Protein AF-A0A936BXS0-F1 (afdb_monomer_lite)

pLDDT: mean 74.36, std 22.79, range [33.53, 97.88]

Radius of gyration: 36.8 Å; chains: 1; bounding box: 107×68×72 Å

Sequence (347 aa):
MTRPEDLHGQRPALEPDAPCGVRLHTLRRHLFEELPPEESKQVRVHVEGCSVCGRRISELRAQAESFAAKVDITVESDAILARLDQQAFPNQAPTHVGARAPAHTETRAHQAAHPQAQAEDRGRGQDRGQDRGRGRGRAIVHGNTLVGGMIRYAHRLESRIALAAFVVIALLVPVGVAYFRAHSESTASDYPPPLVLPNRMKGGPSLEMYVDRPQGPEAAPDGVRLREGDRVQFRYKAAGHGYLFVVSIDARGVISPLYPDHPGTSLAIDATRRKILEGSVILDGAIGPERFLAFFSDQPLSFAVLEARLESILRQGRKAIDAEAPLFSPDENVDVASILIIKEPTK

Foldseek 3Di:
DDDPDDPDDDDDPPDPDPPLPDDLVLLVCLLVVVDDPVSNVVLVVSLVVDPVSVVSNVVVVVVVVVVPVVDPVVVVVVVVVVVVVVVPDDPPPPDDDDDDDDDDDDDDDDDDDDDDDDDDDDDDDDDDDDDDDDDDDDDDDDDDDDDPPPVVVVVVVVVVVVVVVVVVCVVVVVVVVVVCCVVVVPADPPDDDQLPPPPPPDQAKEKWKWWQDPVGTDTAAFAAEDAAQIKMWIKMAQRPFQWKWKWKQAPVRDIATDVVNDQFKTDTDDNPDIDIDPDIDGDHHRAFKMKMKMKGHNDIDGNVVLSVLSVVQVVVPPVSVSDPPPSDDVVRRIDMYMGMYGYDYDD

Structure (mmCIF, N/CA/C/O backbone):
data_AF-A0A936BXS0-F1
#
_entry.id   AF-A0A936BXS0-F1
#
loop_
_atom_site.group_PDB
_atom_site.id
_atom_site.type_symbol
_atom_site.label_atom_id
_atom_site.label_alt_id
_atom_site.label_comp_id
_atom_site.label_asym_id
_atom_site.label_entity_id
_atom_site.label_seq_id
_atom_site.pdbx_PDB_ins_code
_atom_site.Cartn_x
_atom_site.Cartn_y
_atom_site.Cartn_z
_atom_site.occupancy
_atom_site.B_iso_or_equiv
_atom_site.auth_seq_id
_atom_site.auth_comp_id
_atom_site.auth_asym_id
_atom_site.auth_atom_id
_atom_site.pdbx_PDB_model_num
ATOM 1 N N . MET A 1 1 ? 22.187 -14.541 -41.087 1.00 41.28 1 MET A N 1
ATOM 2 C CA . MET A 1 1 ? 22.369 -14.527 -39.621 1.00 41.28 1 MET A CA 1
ATOM 3 C C . MET A 1 1 ? 22.147 -13.102 -39.151 1.00 41.28 1 MET A C 1
ATOM 5 O O . MET A 1 1 ? 22.971 -12.249 -39.441 1.00 41.28 1 MET A O 1
ATOM 9 N N . THR A 1 2 ? 21.010 -12.842 -38.519 1.00 35.50 2 THR A N 1
ATOM 10 C CA . THR A 1 2 ? 20.555 -11.515 -38.075 1.00 35.50 2 THR A CA 1
ATOM 11 C C . THR A 1 2 ? 20.075 -11.647 -36.632 1.00 35.50 2 THR A C 1
ATOM 13 O O . THR A 1 2 ? 19.450 -12.653 -36.294 1.00 35.50 2 THR A O 1
ATOM 16 N N . ARG A 1 3 ? 20.434 -10.693 -35.766 1.00 37.12 3 ARG A N 1
ATOM 17 C CA . ARG A 1 3 ? 20.114 -10.746 -34.331 1.00 37.12 3 ARG A CA 1
ATOM 18 C C . ARG A 1 3 ? 18.651 -10.372 -34.053 1.00 37.12 3 ARG A C 1
ATOM 20 O O . ARG A 1 3 ? 18.136 -9.492 -34.738 1.00 37.12 3 ARG A O 1
ATOM 27 N N . PRO A 1 4 ? 18.016 -10.978 -33.034 1.00 47.19 4 PRO A N 1
ATOM 28 C CA . PRO A 1 4 ? 16.748 -10.526 -32.481 1.00 47.19 4 PRO A CA 1
ATOM 29 C C . PRO A 1 4 ? 17.007 -9.526 -31.341 1.00 47.19 4 PRO A C 1
ATOM 31 O O . PRO A 1 4 ? 16.948 -9.871 -30.164 1.00 47.19 4 PRO A O 1
ATOM 34 N N . GLU A 1 5 ? 17.330 -8.291 -31.705 1.00 48.56 5 GLU A N 1
ATOM 35 C CA . GLU A 1 5 ? 17.289 -7.127 -30.809 1.00 48.56 5 GLU A CA 1
ATOM 36 C C . GLU A 1 5 ? 16.126 -6.225 -31.303 1.00 48.56 5 GLU A C 1
ATOM 38 O O . GLU A 1 5 ? 15.704 -6.365 -32.451 1.00 48.56 5 GLU A O 1
ATOM 43 N N . ASP A 1 6 ? 15.565 -5.368 -30.439 1.00 43.69 6 ASP A N 1
ATOM 44 C CA . ASP A 1 6 ? 14.422 -4.455 -30.702 1.00 43.69 6 ASP A CA 1
ATOM 45 C C . ASP A 1 6 ? 12.977 -5.022 -30.644 1.00 43.69 6 ASP A C 1
ATOM 47 O O . ASP A 1 6 ? 12.169 -4.843 -31.554 1.00 43.69 6 ASP A O 1
ATOM 51 N N . LEU A 1 7 ? 12.585 -5.599 -29.495 1.00 41.34 7 LEU A N 1
ATOM 52 C CA . LEU A 1 7 ? 11.169 -5.739 -29.080 1.00 41.34 7 LEU A CA 1
ATOM 53 C C . LEU A 1 7 ? 10.912 -5.286 -27.623 1.00 41.34 7 LEU A C 1
ATOM 55 O O . LEU A 1 7 ? 10.151 -5.902 -26.877 1.00 41.34 7 LEU A O 1
ATOM 59 N N . HIS A 1 8 ? 11.512 -4.166 -27.210 1.00 43.00 8 HIS A N 1
ATOM 60 C CA . HIS A 1 8 ? 11.100 -3.456 -25.993 1.00 43.00 8 HIS A CA 1
ATOM 61 C C . HIS A 1 8 ? 10.120 -2.335 -26.343 1.00 43.00 8 HIS A C 1
ATOM 63 O O . HIS A 1 8 ? 10.523 -1.237 -26.719 1.00 43.00 8 HIS A O 1
ATOM 69 N N . GLY A 1 9 ? 8.821 -2.611 -26.210 1.00 38.66 9 GLY A N 1
ATOM 70 C CA . GLY A 1 9 ? 7.788 -1.599 -26.417 1.00 38.66 9 GLY A CA 1
ATOM 71 C C . GLY A 1 9 ? 7.918 -0.457 -25.409 1.00 38.66 9 GLY A C 1
ATOM 72 O O . GLY A 1 9 ? 7.768 -0.680 -24.204 1.00 38.66 9 GLY A O 1
ATOM 73 N N . GLN A 1 10 ? 8.161 0.769 -25.890 1.00 33.88 10 GLN A N 1
ATOM 74 C CA . GLN A 1 10 ? 8.036 1.959 -25.051 1.00 33.88 10 GLN A CA 1
ATOM 75 C C . GLN A 1 10 ? 6.635 2.003 -24.429 1.00 33.88 10 GLN A C 1
ATOM 77 O O . GLN A 1 10 ? 5.631 2.083 -25.139 1.00 33.88 10 GLN A O 1
ATOM 82 N N . ARG A 1 11 ? 6.559 2.044 -23.094 1.00 41.59 11 ARG A N 1
ATOM 83 C CA . ARG A 1 11 ? 5.391 2.638 -22.438 1.00 41.59 11 ARG A CA 1
ATOM 84 C C . ARG A 1 11 ? 5.424 4.139 -22.748 1.00 41.59 11 ARG A C 1
ATOM 86 O O . ARG A 1 11 ? 6.437 4.768 -22.435 1.00 41.59 11 ARG A O 1
ATOM 93 N N . PRO A 1 12 ? 4.377 4.721 -23.362 1.00 41.19 12 PRO A N 1
ATOM 94 C CA . PRO A 1 12 ? 4.315 6.165 -23.525 1.00 41.19 12 PRO A CA 1
ATOM 95 C C . PRO A 1 12 ? 4.295 6.820 -22.142 1.00 41.19 12 PRO A C 1
ATOM 97 O O . PRO A 1 12 ? 3.704 6.281 -21.201 1.00 41.19 12 PRO A O 1
ATOM 100 N N . ALA A 1 13 ? 4.938 7.981 -22.025 1.00 37.66 13 ALA A N 1
ATOM 101 C CA . ALA A 1 13 ? 4.790 8.817 -20.844 1.00 37.66 13 ALA A CA 1
ATOM 102 C C . ALA A 1 13 ? 3.299 9.118 -20.617 1.00 37.66 13 ALA A C 1
ATOM 104 O O . ALA A 1 13 ? 2.536 9.257 -21.577 1.00 37.66 13 ALA A O 1
ATOM 105 N N . LEU A 1 14 ? 2.884 9.219 -19.352 1.00 44.38 14 LEU A N 1
ATOM 106 C CA . LEU A 1 14 ? 1.563 9.739 -19.011 1.00 44.38 14 LEU A CA 1
ATOM 107 C C . LEU A 1 14 ? 1.538 11.227 -19.377 1.00 44.38 14 LEU A C 1
ATOM 109 O O . LEU A 1 14 ? 1.966 12.076 -18.597 1.00 44.38 14 LEU A O 1
ATOM 113 N N . GLU A 1 15 ? 1.099 11.519 -20.600 1.00 42.78 15 GLU A N 1
ATOM 114 C CA . GLU A 1 15 ? 0.848 12.884 -21.052 1.00 42.78 15 GLU A CA 1
ATOM 115 C C . GLU A 1 15 ? -0.196 13.561 -20.145 1.00 42.78 15 GLU A C 1
ATOM 117 O O . GLU A 1 15 ? -1.074 12.876 -19.603 1.00 42.78 15 GLU A O 1
ATOM 122 N N . PRO A 1 16 ? -0.108 14.894 -19.956 1.00 47.47 16 PRO A N 1
ATOM 123 C CA . PRO A 1 16 ? -1.101 15.645 -19.192 1.00 47.47 16 PRO A CA 1
ATOM 124 C C . PRO A 1 16 ? -2.510 15.422 -19.751 1.00 47.47 16 PRO A C 1
ATOM 126 O O . PRO A 1 16 ? -2.657 15.171 -20.948 1.00 47.47 16 PRO A O 1
ATOM 129 N N . ASP A 1 17 ? -3.518 15.530 -18.873 1.00 50.31 17 ASP A N 1
ATOM 130 C CA . ASP A 1 17 ? -4.938 15.262 -19.143 1.00 50.31 17 ASP A CA 1
ATOM 131 C C . ASP A 1 17 ? -5.326 15.519 -20.602 1.00 50.31 17 ASP A C 1
ATOM 133 O O . ASP A 1 17 ? -5.333 16.660 -21.073 1.00 50.31 17 ASP A O 1
ATOM 137 N N . ALA A 1 18 ? -5.633 14.433 -21.318 1.00 52.00 18 ALA A N 1
ATOM 138 C CA . ALA A 1 18 ? -5.902 14.491 -22.745 1.00 52.00 18 ALA A CA 1
ATOM 139 C C . ALA A 1 18 ? -6.964 15.564 -23.048 1.00 52.00 18 ALA A C 1
ATOM 141 O O . ALA A 1 18 ? -8.002 15.601 -22.375 1.00 52.00 18 ALA A O 1
ATOM 142 N N . PRO A 1 19 ? -6.789 16.381 -24.107 1.00 65.88 19 PRO A N 1
ATOM 143 C CA . PRO A 1 19 ? -7.673 17.513 -24.398 1.00 65.88 19 PRO A CA 1
ATOM 144 C C . PRO A 1 19 ? -9.126 17.112 -24.712 1.00 65.88 19 PRO A C 1
ATOM 146 O O . PRO A 1 19 ? -9.967 17.982 -24.918 1.00 65.88 19 PRO A O 1
ATOM 149 N N . CYS A 1 20 ? -9.445 15.809 -24.734 1.00 78.94 20 CYS A N 1
ATOM 150 C CA . CYS A 1 20 ? -10.806 15.298 -24.850 1.00 78.94 20 CYS A CA 1
ATOM 151 C C . CYS A 1 20 ? -11.667 15.484 -23.580 1.00 78.94 20 CYS A C 1
ATOM 153 O O . CYS A 1 20 ? -12.887 15.376 -23.672 1.00 78.94 20 CYS A O 1
ATOM 155 N N . GLY A 1 21 ? -11.084 15.813 -22.416 1.00 84.44 21 GLY A N 1
ATOM 156 C CA . GLY A 1 21 ? -11.806 16.232 -21.196 1.00 84.44 21 GLY A CA 1
ATOM 157 C C . GLY A 1 21 ? -12.632 15.146 -20.482 1.00 84.44 21 GLY A C 1
ATOM 158 O O . GLY A 1 21 ? -13.009 15.313 -19.320 1.00 84.44 21 GLY A O 1
ATOM 159 N N . VAL A 1 22 ? -12.889 14.013 -21.140 1.00 92.44 22 VAL A N 1
ATOM 160 C CA . VAL A 1 22 ? -13.561 12.847 -20.558 1.00 92.44 22 VAL A CA 1
ATOM 161 C C . VAL A 1 22 ? -12.601 12.113 -19.621 1.00 92.44 22 VAL A C 1
ATOM 163 O O . VAL A 1 22 ? -11.542 11.636 -20.027 1.00 92.44 22 VAL A O 1
ATOM 166 N N . ARG A 1 23 ? -12.988 11.984 -18.349 1.00 92.31 23 ARG A N 1
ATOM 167 C CA . ARG A 1 23 ? -12.189 11.290 -17.329 1.00 92.31 23 ARG A CA 1
ATOM 168 C C . ARG A 1 23 ? -12.146 9.781 -17.589 1.00 92.31 23 ARG A C 1
ATOM 170 O O . ARG A 1 23 ? -13.153 9.174 -17.950 1.00 92.31 23 ARG A O 1
ATOM 177 N N . LEU A 1 24 ? -11.012 9.146 -17.279 1.00 91.00 24 LEU A N 1
ATOM 178 C CA . LEU A 1 24 ? -10.817 7.694 -17.429 1.00 91.00 24 LEU A CA 1
ATOM 179 C C . LEU A 1 24 ? -11.886 6.852 -16.706 1.00 91.00 24 LEU A C 1
ATOM 181 O O . LEU A 1 24 ? -12.293 5.805 -17.203 1.00 91.00 24 LEU A O 1
ATOM 185 N N . HIS A 1 25 ? -12.366 7.319 -15.551 1.00 93.25 25 HIS A N 1
ATOM 186 C CA . HIS A 1 25 ? -13.447 6.669 -14.808 1.00 93.25 25 HIS A CA 1
ATOM 187 C C . HIS A 1 25 ? -14.767 6.628 -15.602 1.00 93.25 25 HIS A C 1
ATOM 189 O O . HIS A 1 25 ? -15.423 5.592 -15.629 1.00 93.25 25 HIS A O 1
ATOM 195 N N . THR A 1 26 ? -15.116 7.700 -16.322 1.00 95.69 26 THR A N 1
ATOM 196 C CA . THR A 1 26 ? -16.307 7.746 -17.186 1.00 95.69 26 THR A CA 1
ATOM 197 C C . THR A 1 26 ? -16.188 6.767 -18.357 1.00 95.69 26 THR A C 1
ATOM 199 O O . THR A 1 26 ? -17.150 6.069 -18.666 1.00 95.69 26 THR A O 1
ATOM 202 N N . LEU A 1 27 ? -14.995 6.629 -18.953 1.00 96.38 27 LEU A N 1
ATOM 203 C CA . LEU A 1 27 ? -14.734 5.618 -19.990 1.00 96.38 27 LEU A CA 1
ATOM 204 C C . LEU A 1 27 ? -14.863 4.180 -19.454 1.00 96.38 27 LEU A C 1
ATOM 206 O O . LEU A 1 27 ? -15.428 3.330 -20.137 1.00 96.38 27 LEU A O 1
ATOM 210 N N . ARG A 1 28 ? -14.398 3.908 -18.224 1.00 95.94 28 ARG A N 1
ATOM 211 C CA . ARG A 1 28 ? -14.598 2.604 -17.561 1.00 95.94 28 ARG A CA 1
ATOM 212 C C . ARG A 1 28 ? -16.080 2.315 -17.309 1.00 95.94 28 ARG A C 1
ATOM 214 O O . ARG A 1 28 ? -16.554 1.264 -17.719 1.00 95.94 28 ARG A O 1
ATOM 221 N N . ARG A 1 29 ? -16.824 3.256 -16.716 1.00 96.81 29 ARG A N 1
ATOM 222 C CA . ARG A 1 29 ? -18.271 3.095 -16.474 1.00 96.81 29 ARG A CA 1
ATOM 223 C C . ARG A 1 29 ? -19.064 2.898 -17.768 1.00 96.81 29 ARG A C 1
ATOM 225 O O . ARG A 1 29 ? -20.000 2.111 -17.790 1.00 96.81 29 ARG A O 1
ATOM 232 N N . HIS A 1 30 ? -18.677 3.569 -18.857 1.00 97.44 30 HIS A N 1
ATOM 233 C CA . HIS A 1 30 ? -19.278 3.349 -20.176 1.00 97.44 30 HIS A CA 1
ATOM 234 C C . HIS A 1 30 ? -19.029 1.926 -20.693 1.00 97.44 30 HIS A C 1
ATOM 236 O O . HIS A 1 30 ? -19.950 1.300 -21.208 1.00 97.44 30 HIS A O 1
ATOM 242 N N . LEU A 1 31 ? -17.802 1.413 -20.537 1.00 97.00 31 LEU A N 1
ATOM 243 C CA . LEU A 1 31 ? -17.426 0.070 -20.983 1.00 97.00 31 LEU A CA 1
ATOM 244 C C . LEU A 1 31 ? -18.195 -1.044 -20.252 1.00 97.00 31 LEU A C 1
ATOM 246 O O . LEU A 1 31 ? -18.491 -2.060 -20.872 1.00 97.00 31 LEU A O 1
ATOM 250 N N . PHE A 1 32 ? -18.526 -0.846 -18.974 1.00 95.69 32 PHE A N 1
ATOM 251 C CA . PHE A 1 32 ? -19.292 -1.797 -18.156 1.00 95.69 32 PHE A CA 1
ATOM 252 C C . PHE A 1 32 ? -20.805 -1.500 -18.106 1.00 95.69 32 PHE A C 1
ATOM 254 O O . PHE A 1 32 ? -21.508 -2.036 -17.259 1.00 95.69 32 PHE A O 1
ATOM 261 N N . GLU A 1 33 ? -21.311 -0.638 -18.997 1.00 97.06 33 GLU A N 1
ATOM 262 C CA . GLU A 1 33 ? -22.733 -0.249 -19.093 1.00 97.06 33 GLU A CA 1
ATOM 263 C C . GLU A 1 33 ? -23.332 0.388 -17.813 1.00 97.06 33 GLU A C 1
ATOM 265 O O . GLU A 1 33 ? -24.544 0.530 -17.674 1.00 97.06 33 GLU A O 1
ATOM 270 N N . GLU A 1 34 ? -22.486 0.886 -16.905 1.00 96.62 34 GLU A N 1
ATOM 271 C CA . GLU A 1 34 ? -22.868 1.504 -15.622 1.00 96.62 34 GLU A CA 1
ATOM 272 C C . GLU A 1 34 ? -23.317 2.976 -15.741 1.00 96.62 34 GLU A C 1
ATOM 274 O O . GLU A 1 34 ? -23.581 3.640 -14.730 1.00 96.62 34 GLU A O 1
ATOM 279 N N . LEU A 1 35 ? -23.333 3.541 -16.952 1.00 96.06 35 LEU A N 1
ATOM 280 C CA . LEU A 1 35 ? -23.763 4.919 -17.205 1.00 96.06 35 LEU A CA 1
ATOM 281 C C . LEU A 1 35 ? -25.263 4.993 -17.535 1.00 96.06 35 LEU A C 1
ATOM 283 O O . LEU A 1 35 ? -25.753 4.169 -18.309 1.00 96.06 35 LEU A O 1
ATOM 287 N N . PRO A 1 36 ? -25.986 6.030 -17.063 1.00 97.19 36 PRO A N 1
ATOM 288 C CA . PRO A 1 36 ? -27.337 6.327 -17.533 1.00 97.19 36 PRO A CA 1
ATOM 289 C C . PRO A 1 36 ? -27.403 6.398 -19.073 1.00 97.19 36 PRO A C 1
ATOM 291 O O . PRO A 1 36 ? -26.452 6.891 -19.688 1.00 97.19 36 PRO A O 1
ATOM 294 N N . PRO A 1 37 ? -28.514 5.986 -19.720 1.00 97.00 37 PRO A N 1
ATOM 295 C CA . PRO A 1 37 ? -28.579 5.849 -21.180 1.00 97.00 37 PRO A CA 1
ATOM 296 C C . PRO A 1 37 ? -28.158 7.097 -21.972 1.00 97.00 37 PRO A C 1
ATOM 298 O O . PRO A 1 37 ? -27.440 6.982 -22.966 1.00 97.00 37 PRO A O 1
ATOM 301 N N . GLU A 1 38 ? -28.543 8.292 -21.513 1.00 95.19 38 GLU A N 1
ATOM 302 C CA . GLU A 1 38 ? -28.171 9.557 -22.163 1.00 95.19 38 GLU A CA 1
ATOM 303 C C . GLU A 1 38 ? -26.685 9.913 -21.985 1.00 95.19 38 GLU A C 1
ATOM 305 O O . GLU A 1 38 ? -26.059 10.395 -22.928 1.00 95.19 38 GLU A O 1
ATOM 310 N N . GLU A 1 39 ? -26.084 9.627 -20.825 1.00 95.44 39 GLU A N 1
ATOM 311 C CA . GLU A 1 39 ? -24.644 9.832 -20.598 1.00 95.44 39 GLU A CA 1
ATOM 312 C C . GLU A 1 39 ? -23.830 8.828 -21.430 1.00 95.44 39 GLU A C 1
ATOM 314 O O . GLU A 1 39 ? -22.900 9.209 -22.140 1.00 95.44 39 GLU A O 1
ATOM 319 N N . SER A 1 40 ? -24.247 7.558 -21.451 1.00 97.50 40 SER A N 1
ATOM 320 C CA . SER A 1 40 ? -23.633 6.507 -22.272 1.00 97.50 40 SER A CA 1
ATOM 321 C C . SER A 1 40 ? -23.677 6.840 -23.772 1.00 97.50 40 SER A C 1
ATOM 323 O O . SER A 1 40 ? -22.699 6.641 -24.496 1.00 97.50 40 SER A O 1
ATOM 325 N N . LYS A 1 41 ? -24.782 7.429 -24.248 1.00 97.50 41 LYS A N 1
ATOM 326 C CA . LYS A 1 41 ? -24.927 7.927 -25.624 1.00 97.50 41 LYS A CA 1
ATOM 327 C C . LYS A 1 41 ? -23.973 9.087 -25.932 1.00 97.50 41 LYS A C 1
ATOM 329 O O . LYS A 1 41 ? -23.383 9.092 -27.011 1.00 97.50 41 LYS A O 1
ATOM 334 N N . GLN A 1 42 ? -23.797 10.036 -25.009 1.00 96.31 42 GLN A N 1
ATOM 335 C CA . GLN A 1 42 ? -22.842 11.142 -25.168 1.00 96.31 42 GLN A CA 1
ATOM 336 C C . GLN A 1 42 ? -21.394 10.639 -25.212 1.00 96.31 42 GLN A C 1
ATOM 338 O O . GLN A 1 42 ? -20.640 11.027 -26.105 1.00 96.31 42 GLN A O 1
ATOM 343 N N . VAL A 1 43 ? -21.021 9.728 -24.303 1.00 96.50 43 VAL A N 1
ATOM 344 C CA . VAL A 1 43 ? -19.682 9.120 -24.283 1.00 96.50 43 VAL A CA 1
ATOM 345 C C . VAL A 1 43 ? -19.419 8.335 -25.567 1.00 96.50 43 VAL A C 1
ATOM 347 O O . VAL A 1 43 ? -18.348 8.495 -26.143 1.00 96.50 43 VAL A O 1
ATOM 350 N N . ARG A 1 44 ? -20.393 7.568 -26.078 1.00 97.88 44 ARG A N 1
ATOM 351 C CA . ARG A 1 44 ? -20.256 6.844 -27.353 1.00 97.88 44 ARG A CA 1
ATOM 352 C C . ARG A 1 44 ? -19.956 7.780 -28.529 1.00 97.88 44 ARG A C 1
ATOM 354 O O . ARG A 1 44 ? -18.947 7.587 -29.197 1.00 97.88 44 ARG A O 1
ATOM 361 N N . VAL A 1 45 ? -20.771 8.821 -28.732 1.00 97.31 45 VAL A N 1
ATOM 362 C CA . VAL A 1 45 ? -20.565 9.812 -29.813 1.00 97.31 45 VAL A CA 1
ATOM 363 C C . VAL A 1 45 ? -19.199 10.496 -29.686 1.00 97.31 45 VAL A C 1
ATOM 365 O O . VAL A 1 45 ? -18.511 10.730 -30.679 1.00 97.31 45 VAL A O 1
ATOM 368 N N . HIS A 1 46 ? -18.768 10.788 -28.459 1.00 96.06 46 HIS A N 1
ATOM 369 C CA . HIS A 1 46 ? -17.452 11.361 -28.207 1.00 96.06 46 HIS A CA 1
ATOM 370 C C . HIS A 1 46 ? -16.306 10.385 -28.533 1.00 96.06 46 HIS A C 1
ATOM 372 O O . HIS A 1 46 ? -15.323 10.776 -29.158 1.00 96.06 46 HIS A O 1
ATOM 378 N N . VAL A 1 47 ? -16.420 9.119 -28.123 1.00 96.81 47 VAL A N 1
ATOM 379 C CA . VAL A 1 47 ? -15.433 8.053 -28.376 1.00 96.81 47 VAL A CA 1
ATOM 380 C C . VAL A 1 47 ? -15.293 7.764 -29.875 1.00 96.81 47 VAL A C 1
ATOM 382 O O . VAL A 1 47 ? -14.179 7.543 -30.343 1.00 96.81 47 VAL A O 1
ATOM 385 N N . GLU A 1 48 ? -16.389 7.835 -30.633 1.00 96.94 48 GLU A N 1
ATOM 386 C CA . GLU A 1 48 ? -16.396 7.748 -32.101 1.00 96.94 48 GLU A CA 1
ATOM 387 C C . GLU A 1 48 ? -15.684 8.945 -32.762 1.00 96.94 48 GLU A C 1
ATOM 389 O O . GLU A 1 48 ? -14.983 8.775 -33.759 1.00 96.94 48 GLU A O 1
ATOM 394 N N . GLY A 1 49 ? -15.819 10.151 -32.195 1.00 95.56 49 GLY A N 1
ATOM 395 C CA . GLY A 1 49 ? -15.199 11.380 -32.709 1.00 95.56 49 GLY A CA 1
ATOM 396 C C . GLY A 1 49 ? -13.773 11.675 -32.218 1.00 95.56 49 GLY A C 1
ATOM 397 O O . GLY A 1 49 ? -13.114 12.555 -32.772 1.00 95.56 49 GLY A O 1
ATOM 398 N N . CYS A 1 50 ? -13.273 10.980 -31.190 1.00 96.38 50 CYS A N 1
ATOM 399 C CA . CYS A 1 50 ? -11.992 11.287 -30.549 1.00 96.38 50 CYS A CA 1
ATOM 400 C C . CYS A 1 50 ? -11.024 10.095 -30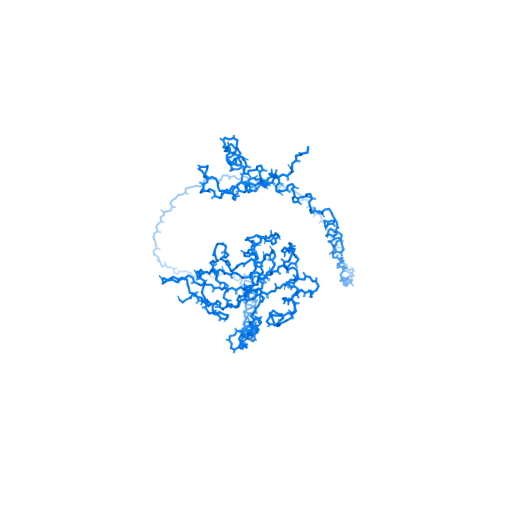.547 1.00 96.38 50 CYS A C 1
ATOM 402 O O . CYS A 1 50 ? -11.188 9.134 -29.798 1.00 96.38 50 CYS A O 1
ATOM 404 N N . SER A 1 51 ? -9.927 10.207 -31.300 1.00 94.62 51 SER A N 1
ATOM 405 C CA . SER A 1 51 ? -8.911 9.150 -31.428 1.00 94.62 51 SER A CA 1
ATOM 406 C C . SER A 1 51 ? -8.200 8.778 -30.116 1.00 94.62 51 SER A C 1
ATOM 408 O O . SER A 1 51 ? -7.818 7.620 -29.942 1.00 94.62 51 SER A O 1
ATOM 410 N N . VAL A 1 52 ? -8.032 9.721 -29.181 1.00 93.19 52 VAL A N 1
ATOM 411 C CA . VAL A 1 52 ? -7.388 9.471 -27.876 1.00 93.19 52 VAL A CA 1
ATOM 412 C C . VAL A 1 52 ? -8.324 8.691 -26.957 1.00 93.19 52 VAL A C 1
ATOM 414 O O . VAL A 1 52 ? -7.991 7.594 -26.504 1.00 93.19 52 VAL A O 1
ATOM 417 N N . CYS A 1 53 ? -9.521 9.235 -26.735 1.00 95.88 53 CYS A N 1
ATOM 418 C CA . CYS A 1 53 ? -10.561 8.610 -25.931 1.00 95.88 53 CYS A CA 1
ATOM 419 C C . CYS A 1 53 ? -10.990 7.237 -26.542 1.00 95.88 53 CYS A C 1
ATOM 421 O O . CYS A 1 53 ? -11.207 6.275 -25.802 1.00 95.88 53 CYS A O 1
ATOM 423 N N . GLY A 1 54 ? -10.973 7.091 -27.876 1.00 96.06 54 GLY A N 1
ATOM 424 C CA . GLY A 1 54 ? -11.167 5.828 -28.607 1.00 96.06 54 GLY A CA 1
ATOM 425 C C . GLY A 1 54 ? -10.075 4.778 -28.385 1.00 96.06 54 GLY A C 1
ATOM 426 O O . GLY A 1 54 ? -10.387 3.640 -28.028 1.00 96.06 54 GLY A O 1
ATOM 427 N N . ARG A 1 55 ? -8.789 5.149 -28.505 1.00 95.56 55 ARG A N 1
ATOM 428 C CA . ARG A 1 55 ? -7.662 4.246 -28.190 1.00 95.56 55 ARG A CA 1
ATOM 429 C C . ARG A 1 55 ? -7.766 3.707 -26.763 1.00 95.56 55 ARG A C 1
ATOM 431 O O . ARG A 1 55 ? -7.574 2.514 -26.542 1.00 95.56 55 ARG A O 1
ATOM 438 N N . ARG A 1 56 ? -8.134 4.569 -25.809 1.00 95.25 56 ARG A N 1
ATOM 439 C CA . ARG A 1 56 ? -8.239 4.207 -24.391 1.00 95.25 56 ARG A CA 1
ATOM 440 C C . ARG A 1 56 ? -9.354 3.197 -24.103 1.00 95.25 56 ARG A C 1
ATOM 442 O O . ARG A 1 56 ? -9.163 2.322 -23.264 1.00 95.25 56 ARG A O 1
ATOM 449 N N . ILE A 1 57 ? -10.484 3.271 -24.809 1.00 97.31 57 ILE A N 1
ATOM 450 C CA . ILE A 1 57 ? -11.540 2.247 -24.733 1.00 97.31 57 ILE A CA 1
ATOM 451 C C . ILE A 1 57 ? -11.044 0.898 -25.279 1.00 97.31 57 ILE A C 1
ATOM 453 O O . ILE A 1 57 ? -11.302 -0.133 -24.659 1.00 97.31 57 ILE A O 1
ATOM 457 N N . SER A 1 58 ? -10.290 0.888 -26.382 1.00 95.69 58 SER A N 1
ATOM 458 C CA . SER A 1 58 ? -9.696 -0.346 -26.922 1.00 95.69 58 SER A CA 1
ATOM 459 C C . SER A 1 58 ? -8.658 -0.968 -25.977 1.00 95.69 58 SER A C 1
ATOM 461 O O . SER A 1 58 ? -8.660 -2.181 -25.790 1.00 95.69 58 SER A O 1
ATOM 463 N N . GLU A 1 59 ? -7.822 -0.153 -25.322 1.00 93.88 59 GLU A N 1
ATOM 464 C CA . GLU A 1 59 ? -6.893 -0.614 -24.274 1.00 93.88 59 GLU A CA 1
ATOM 465 C C . GLU A 1 59 ? -7.633 -1.266 -23.094 1.00 93.88 59 GLU A C 1
ATOM 467 O O . GLU A 1 59 ? -7.237 -2.336 -22.632 1.00 93.88 59 GLU A O 1
ATOM 472 N N . LEU A 1 60 ? -8.725 -0.651 -22.619 1.00 94.50 60 LEU A N 1
ATOM 473 C CA . LEU A 1 60 ? -9.534 -1.189 -21.519 1.00 94.50 60 LEU A CA 1
ATOM 474 C C . LEU A 1 60 ? -10.249 -2.498 -21.904 1.00 94.50 60 LEU A C 1
ATOM 476 O O . LEU A 1 60 ? -10.312 -3.408 -21.080 1.00 94.50 60 LEU A O 1
ATOM 480 N N . ARG A 1 61 ? -10.733 -2.628 -23.149 1.00 96.56 61 ARG A N 1
ATOM 481 C CA . ARG A 1 61 ? -11.305 -3.886 -23.674 1.00 96.56 61 ARG A CA 1
ATOM 482 C C . ARG A 1 61 ? -10.278 -5.014 -23.686 1.00 96.56 61 ARG A C 1
ATOM 484 O O . ARG A 1 61 ? -10.532 -6.059 -23.099 1.00 96.56 61 ARG A O 1
ATOM 491 N N . ALA A 1 62 ? -9.093 -4.771 -24.245 1.00 93.12 62 ALA A N 1
ATOM 492 C CA . ALA A 1 62 ? -8.019 -5.765 -24.276 1.00 93.12 62 ALA A CA 1
ATOM 493 C C . ALA A 1 62 ? -7.558 -6.188 -22.864 1.00 93.12 62 ALA A C 1
ATOM 495 O O . ALA A 1 62 ? -7.207 -7.347 -22.641 1.00 93.12 62 ALA A O 1
ATOM 496 N N . GLN A 1 63 ? -7.591 -5.274 -21.884 1.00 88.69 63 GLN A N 1
ATOM 497 C CA . GLN A 1 63 ? -7.340 -5.606 -20.476 1.00 88.69 63 GLN A CA 1
ATOM 498 C C . GLN A 1 63 ? -8.440 -6.499 -19.883 1.00 88.69 63 GLN A C 1
ATOM 500 O O . GLN A 1 63 ? -8.114 -7.482 -19.219 1.00 88.69 63 GLN A O 1
ATOM 505 N N . ALA A 1 64 ? -9.716 -6.196 -20.143 1.00 90.12 64 ALA A N 1
ATOM 506 C CA . ALA A 1 64 ? -10.845 -7.005 -19.681 1.00 90.12 64 ALA A CA 1
ATOM 507 C C . ALA A 1 64 ? -10.838 -8.416 -20.302 1.00 90.12 64 ALA A C 1
ATOM 509 O O . ALA A 1 64 ? -10.972 -9.402 -19.581 1.00 90.12 64 ALA A O 1
ATOM 510 N N . GLU A 1 65 ? -10.582 -8.526 -21.608 1.00 89.94 65 GLU A N 1
ATOM 511 C CA . GLU A 1 65 ? -10.417 -9.803 -22.317 1.00 89.94 65 GLU A CA 1
ATOM 512 C C . GLU A 1 65 ? -9.225 -10.604 -21.767 1.00 89.94 65 GLU A C 1
ATOM 514 O O . GLU A 1 65 ? -9.357 -11.789 -21.463 1.00 89.94 65 GLU A O 1
ATOM 519 N N . SER A 1 66 ? -8.071 -9.957 -21.551 1.00 83.69 66 SER A N 1
ATOM 520 C CA . SER A 1 66 ? -6.899 -10.612 -20.957 1.00 83.69 66 SER A CA 1
ATOM 521 C C . SER A 1 66 ? -7.128 -11.065 -19.511 1.00 83.69 66 SER A C 1
ATOM 523 O O . SER A 1 66 ? -6.428 -11.978 -19.069 1.00 83.69 66 SER A O 1
ATOM 525 N N . PHE A 1 67 ? -8.023 -10.419 -18.762 1.00 84.25 67 PHE A N 1
ATOM 526 C CA . PHE A 1 67 ? -8.404 -10.839 -17.416 1.00 84.25 67 PHE A CA 1
ATOM 527 C C . PHE A 1 67 ? -9.365 -12.032 -17.474 1.00 84.25 67 PHE A C 1
ATOM 529 O O . PHE A 1 67 ? -9.091 -13.059 -16.857 1.00 84.25 67 PHE A O 1
ATOM 536 N N . ALA A 1 68 ? -10.416 -11.947 -18.295 1.00 84.75 68 ALA A N 1
ATOM 537 C CA . ALA A 1 68 ? -11.376 -13.031 -18.509 1.00 84.75 68 ALA A CA 1
ATOM 538 C C . ALA A 1 68 ? -10.722 -14.319 -19.047 1.00 84.75 68 ALA A C 1
ATOM 540 O O . ALA A 1 68 ? -11.134 -15.412 -18.685 1.00 84.75 68 ALA A O 1
ATOM 541 N N . ALA A 1 69 ? -9.662 -14.208 -19.855 1.00 84.69 69 ALA A N 1
ATOM 542 C CA . ALA A 1 69 ? -8.889 -15.358 -20.331 1.00 84.69 69 ALA A CA 1
ATOM 543 C C . ALA A 1 69 ? -7.956 -15.987 -19.271 1.00 84.69 69 ALA A C 1
ATOM 545 O O . ALA A 1 69 ? -7.424 -17.072 -19.499 1.00 84.69 69 ALA A O 1
ATOM 546 N N . LYS A 1 70 ? -7.703 -15.303 -18.145 1.00 82.75 70 LYS A N 1
ATOM 547 C CA . LYS A 1 70 ? -6.824 -15.774 -17.054 1.00 82.75 70 LYS A CA 1
ATOM 548 C C . LYS A 1 70 ? -7.587 -16.280 -15.836 1.00 82.75 70 LYS A C 1
ATOM 550 O O . LYS A 1 70 ? -7.046 -17.099 -15.100 1.00 82.75 70 LYS A O 1
ATOM 555 N N . VAL A 1 71 ? -8.791 -15.767 -15.598 1.00 79.81 71 VAL A N 1
ATOM 556 C CA . VAL A 1 71 ? -9.646 -16.193 -14.489 1.00 79.81 71 VAL A CA 1
ATOM 557 C C . VAL A 1 71 ? -10.647 -17.210 -15.015 1.00 79.81 71 VAL A C 1
ATOM 559 O O . VAL A 1 71 ? -11.538 -16.862 -15.786 1.00 79.81 71 VA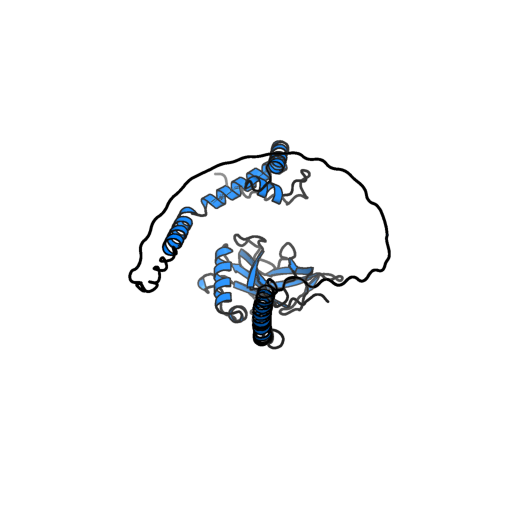L A O 1
ATOM 562 N N . ASP A 1 72 ? -10.527 -18.461 -14.574 1.00 68.69 72 ASP A N 1
ATOM 563 C CA . ASP A 1 72 ? -11.550 -19.476 -14.826 1.00 68.69 72 ASP A CA 1
ATOM 564 C C . ASP A 1 72 ? -12.751 -19.257 -13.893 1.00 68.69 72 ASP A C 1
ATOM 566 O O . ASP A 1 72 ? -12.933 -19.922 -12.872 1.00 68.69 72 ASP A O 1
ATOM 570 N N . ILE A 1 73 ? -13.570 -18.266 -14.253 1.00 65.44 73 ILE A N 1
ATOM 571 C CA . ILE A 1 73 ? -14.776 -17.873 -13.511 1.00 65.44 73 ILE A CA 1
ATOM 572 C C . ILE A 1 73 ? -15.784 -19.036 -13.438 1.00 65.44 73 ILE A C 1
ATOM 574 O O . ILE A 1 73 ? -16.607 -19.074 -12.520 1.00 65.44 73 ILE A O 1
ATOM 578 N N . THR A 1 74 ? -15.728 -20.002 -14.366 1.00 61.75 74 THR A N 1
ATOM 579 C CA . THR A 1 74 ? -16.689 -21.115 -14.409 1.00 61.75 74 THR A CA 1
ATOM 580 C C . THR A 1 74 ? -16.522 -22.052 -13.213 1.00 61.75 74 THR A C 1
ATOM 582 O O . THR A 1 74 ? -17.504 -22.368 -12.542 1.00 61.75 74 THR A O 1
ATOM 585 N N . VAL A 1 75 ? -15.277 -22.387 -12.859 1.00 62.66 75 VAL A N 1
ATOM 586 C CA . VAL A 1 75 ? -14.963 -23.299 -11.747 1.00 62.66 75 VAL A CA 1
ATOM 587 C C . VAL A 1 75 ? -15.340 -22.708 -10.382 1.00 62.66 75 VAL A C 1
ATOM 589 O O . VAL A 1 75 ? -15.823 -23.434 -9.510 1.00 62.66 75 VAL A O 1
ATOM 592 N N . GLU A 1 76 ? -15.170 -21.398 -10.178 1.00 60.22 76 GLU A N 1
ATOM 593 C CA . GLU A 1 76 ? -15.567 -20.754 -8.916 1.00 60.22 76 GLU A CA 1
ATOM 594 C C . GLU A 1 76 ? -17.082 -20.530 -8.813 1.00 60.22 76 GLU A C 1
ATOM 596 O O . GLU A 1 76 ? -17.651 -20.699 -7.731 1.00 60.22 76 GLU A O 1
ATOM 601 N N . SER A 1 77 ? -17.753 -20.212 -9.926 1.00 71.38 77 SER A N 1
ATOM 602 C CA . SER A 1 77 ? -19.204 -19.975 -9.949 1.00 71.38 77 SER A CA 1
ATOM 603 C C . SER A 1 77 ? -19.990 -21.221 -9.543 1.00 71.38 77 SER A C 1
ATOM 605 O O . SER A 1 77 ? -20.833 -21.147 -8.648 1.00 71.38 77 SER A O 1
ATOM 607 N N . ASP A 1 78 ? -19.664 -22.378 -10.124 1.00 74.81 78 ASP A N 1
ATOM 608 C CA . ASP A 1 78 ? -20.328 -23.648 -9.806 1.00 74.81 78 ASP A CA 1
ATOM 609 C C . ASP A 1 78 ? -20.082 -24.068 -8.347 1.00 74.81 78 ASP A C 1
ATOM 611 O O . ASP A 1 78 ? -20.994 -24.539 -7.664 1.00 74.81 78 ASP A O 1
ATOM 615 N N . ALA A 1 79 ? -18.874 -23.833 -7.821 1.00 75.12 79 ALA A N 1
ATOM 616 C CA . ALA A 1 79 ? -18.545 -24.114 -6.424 1.00 75.12 79 ALA A CA 1
ATOM 617 C C . ALA A 1 79 ? -19.289 -23.195 -5.434 1.00 75.12 79 ALA A C 1
ATOM 619 O O . ALA A 1 79 ? -19.635 -23.628 -4.330 1.00 75.12 79 ALA A O 1
ATOM 620 N N . ILE A 1 80 ? -19.546 -21.936 -5.805 1.00 75.56 80 ILE A N 1
ATOM 621 C CA . ILE A 1 80 ? -20.338 -20.992 -5.002 1.00 75.56 80 ILE A CA 1
ATOM 622 C C . ILE A 1 80 ? -21.826 -21.353 -5.063 1.00 75.56 80 ILE A C 1
ATOM 624 O O . ILE A 1 80 ? -22.464 -21.438 -4.012 1.00 75.56 80 ILE A O 1
ATOM 628 N N . LEU A 1 81 ? -22.369 -21.640 -6.250 1.00 80.19 81 LEU A N 1
ATOM 629 C CA . LEU A 1 81 ? -23.763 -22.064 -6.423 1.00 80.19 81 LEU A CA 1
ATOM 630 C C . LEU A 1 81 ? -24.052 -23.369 -5.668 1.00 80.19 81 LEU A C 1
ATOM 632 O O . LEU A 1 81 ? -25.003 -23.425 -4.892 1.00 80.19 81 LEU A O 1
ATOM 636 N N . ALA A 1 82 ? -23.170 -24.369 -5.766 1.00 80.19 82 ALA A N 1
ATOM 637 C CA . ALA A 1 82 ? -23.299 -25.619 -5.017 1.00 80.19 82 ALA A CA 1
ATOM 638 C C . ALA A 1 82 ? -23.273 -25.418 -3.487 1.00 80.19 82 ALA A C 1
ATOM 640 O O . ALA A 1 82 ? -23.936 -26.157 -2.758 1.00 80.19 82 ALA A O 1
ATOM 641 N N . ARG A 1 83 ? -22.537 -24.417 -2.977 1.00 82.31 83 ARG A N 1
ATOM 642 C CA . ARG A 1 83 ? -22.570 -24.046 -1.549 1.00 82.31 83 ARG A CA 1
ATOM 643 C C . ARG A 1 83 ? -23.860 -23.328 -1.166 1.00 82.31 83 ARG A C 1
ATOM 645 O O . ARG A 1 83 ? -24.358 -23.575 -0.073 1.00 82.31 83 ARG A O 1
ATOM 652 N N . LEU A 1 84 ? -24.398 -22.468 -2.031 1.00 81.88 84 LEU A N 1
ATOM 653 C CA . LEU A 1 84 ? -25.667 -21.776 -1.789 1.00 81.88 84 LEU A CA 1
ATOM 654 C C . LEU A 1 84 ? -26.846 -22.760 -1.764 1.00 81.88 84 LEU A C 1
ATOM 656 O O . LEU A 1 84 ? -27.663 -22.685 -0.848 1.00 81.88 84 LEU A O 1
ATOM 660 N N . ASP A 1 85 ? -26.873 -23.743 -2.667 1.00 81.19 85 ASP A N 1
ATOM 661 C CA . ASP A 1 85 ? -27.863 -24.830 -2.647 1.00 81.19 85 ASP A CA 1
ATOM 662 C C . ASP A 1 85 ? -27.743 -25.697 -1.380 1.00 81.19 85 ASP A C 1
ATOM 664 O O . ASP A 1 85 ? -28.749 -26.055 -0.769 1.00 81.19 85 ASP A O 1
ATOM 668 N N . GLN A 1 86 ? -26.521 -25.985 -0.914 1.00 79.81 86 GLN A N 1
ATOM 669 C CA . GLN A 1 86 ? -26.296 -26.676 0.368 1.00 79.81 86 GLN A CA 1
ATOM 670 C C . GLN A 1 86 ? -26.662 -25.822 1.596 1.00 79.81 86 GLN A C 1
ATOM 672 O O . GLN A 1 86 ? -26.921 -26.368 2.669 1.00 79.81 86 GLN A O 1
ATOM 677 N N . GLN A 1 87 ? -26.692 -24.495 1.452 1.00 77.62 87 GLN A N 1
ATOM 678 C CA . GLN A 1 87 ? -27.143 -23.546 2.474 1.00 77.62 87 GLN A CA 1
ATOM 679 C C . GLN A 1 87 ? -28.641 -23.225 2.386 1.00 77.62 87 GLN A C 1
ATOM 681 O O . GLN A 1 87 ? -29.131 -22.432 3.195 1.00 77.62 87 GLN A O 1
ATOM 686 N N . ALA A 1 88 ? -29.393 -23.858 1.477 1.00 65.75 88 ALA A N 1
ATOM 687 C CA . ALA A 1 88 ? -30.849 -23.811 1.487 1.00 65.75 88 ALA A CA 1
ATOM 688 C C . ALA A 1 88 ? -31.361 -24.355 2.830 1.00 65.75 88 ALA A C 1
ATOM 690 O O . ALA A 1 88 ? -31.355 -25.561 3.084 1.00 65.75 88 ALA A O 1
ATOM 691 N N . PHE A 1 89 ? -31.749 -23.432 3.716 1.00 55.72 89 PHE A N 1
ATOM 692 C CA . PHE A 1 89 ? -32.076 -23.712 5.110 1.00 55.72 89 PHE A CA 1
ATOM 693 C C . PHE A 1 89 ? -33.031 -24.909 5.220 1.00 55.72 89 PHE A C 1
ATOM 695 O O . PHE A 1 89 ? -34.098 -24.876 4.598 1.00 55.72 89 PHE A O 1
ATOM 702 N N . PRO A 1 90 ? -32.714 -25.946 6.023 1.00 59.34 90 PRO A N 1
ATOM 703 C CA . PRO A 1 90 ? -33.664 -27.017 6.270 1.00 59.34 90 PRO A CA 1
ATOM 704 C C . PRO A 1 90 ? -34.920 -26.392 6.872 1.00 59.34 90 PRO A C 1
ATOM 706 O O . PRO A 1 90 ? -34.861 -25.786 7.945 1.00 59.34 90 PRO A O 1
ATOM 709 N N . ASN A 1 91 ? -36.035 -26.502 6.139 1.00 55.62 91 ASN A N 1
ATOM 710 C CA . ASN A 1 91 ? -37.324 -25.939 6.527 1.00 55.62 91 ASN A CA 1
ATOM 711 C C . ASN A 1 91 ? -37.583 -26.228 8.005 1.00 55.62 91 ASN A C 1
ATOM 713 O O . ASN A 1 91 ? -37.618 -27.392 8.410 1.00 55.62 91 ASN A O 1
ATOM 717 N N . GLN A 1 92 ? -37.784 -25.171 8.798 1.00 57.22 92 GLN A N 1
ATOM 718 C CA . GLN A 1 92 ? -38.250 -25.323 10.169 1.00 57.22 92 GLN A CA 1
ATOM 719 C C . GLN A 1 92 ? -39.574 -26.082 10.110 1.00 57.22 92 GLN A C 1
ATOM 721 O O . GLN A 1 92 ? -40.576 -25.558 9.620 1.00 57.22 92 GLN A O 1
ATOM 726 N N . ALA A 1 93 ? -39.552 -27.344 10.543 1.00 52.06 93 ALA A N 1
ATOM 727 C CA . ALA A 1 93 ? -40.737 -28.184 10.534 1.00 52.06 93 ALA A CA 1
ATOM 728 C C . ALA A 1 93 ? -41.845 -27.468 11.323 1.00 52.06 93 ALA A C 1
ATOM 730 O O . ALA A 1 93 ? -41.561 -26.956 12.413 1.00 52.06 93 ALA A O 1
ATOM 731 N N . PRO A 1 94 ? -43.085 -27.400 10.801 1.00 52.78 94 PRO A N 1
ATOM 732 C CA . PRO A 1 94 ? -44.160 -26.690 11.473 1.00 52.78 94 PRO A CA 1
ATOM 733 C C . PRO A 1 94 ? -44.362 -27.293 12.862 1.00 52.78 94 PRO A C 1
ATOM 735 O O . PRO A 1 94 ? -44.709 -28.466 13.011 1.00 52.78 94 PRO A O 1
ATOM 738 N N . THR A 1 95 ? -44.116 -26.487 13.892 1.00 51.41 95 THR A N 1
ATOM 739 C CA . THR A 1 95 ? -44.296 -26.897 15.280 1.00 51.41 95 THR A CA 1
ATOM 740 C C . THR A 1 95 ? -45.766 -27.227 15.507 1.00 51.41 95 THR A C 1
ATOM 742 O O . THR A 1 95 ? -46.644 -26.379 15.350 1.00 51.41 95 THR A O 1
ATOM 745 N N . HIS A 1 96 ? -46.045 -28.483 15.867 1.00 46.00 96 HIS A N 1
ATOM 746 C CA . HIS A 1 96 ? -47.399 -28.949 16.155 1.00 46.00 96 HIS A CA 1
ATOM 747 C C . HIS A 1 96 ? -48.003 -28.164 17.329 1.00 46.00 96 HIS A C 1
ATOM 749 O O . HIS A 1 96 ? -47.775 -28.479 18.498 1.00 46.00 96 HIS A O 1
ATOM 755 N N . VAL A 1 97 ? -48.822 -27.158 17.016 1.00 48.16 97 VAL A N 1
ATOM 756 C CA . VAL A 1 97 ? -49.720 -26.528 17.986 1.00 48.16 97 VAL A CA 1
ATOM 757 C C . VAL A 1 97 ? -50.789 -27.553 18.364 1.00 48.16 97 VAL A C 1
ATOM 759 O O . VAL A 1 97 ? -51.459 -28.121 17.502 1.00 48.16 97 VAL A O 1
ATOM 762 N N . GLY A 1 98 ? -50.908 -27.828 19.664 1.00 42.19 98 GLY A N 1
ATOM 763 C CA . GLY A 1 98 ? -51.715 -28.931 20.179 1.00 42.19 98 GLY A CA 1
ATOM 764 C C . GLY A 1 98 ? -53.199 -28.826 19.822 1.00 42.19 98 GLY A C 1
ATOM 765 O O . GLY A 1 98 ? -53.845 -27.807 20.071 1.00 42.19 98 GLY A O 1
ATOM 766 N N . ALA A 1 99 ? -53.757 -29.920 19.302 1.00 38.62 99 ALA A N 1
ATOM 767 C CA . ALA A 1 99 ? -55.187 -30.047 19.069 1.00 38.62 99 ALA A CA 1
ATOM 768 C C . ALA A 1 99 ? -55.949 -30.060 20.405 1.00 38.62 99 ALA A C 1
ATOM 770 O O . ALA A 1 99 ? -55.793 -30.975 21.216 1.00 38.62 99 ALA A O 1
ATOM 771 N N . ARG A 1 100 ? -56.816 -29.064 20.618 1.00 41.22 100 ARG A N 1
ATOM 772 C CA . ARG A 1 100 ? -57.801 -29.058 21.705 1.00 41.22 100 ARG A CA 1
ATOM 773 C C . ARG A 1 100 ? -59.198 -29.114 21.096 1.00 41.22 100 ARG A C 1
ATOM 775 O O . ARG A 1 100 ? -59.598 -28.202 20.380 1.00 41.22 100 ARG A O 1
ATOM 782 N N . ALA A 1 101 ? -59.915 -30.199 21.362 1.00 46.56 101 ALA A N 1
ATOM 783 C CA . ALA A 1 101 ? -61.270 -30.406 20.861 1.00 46.56 101 ALA A CA 1
ATOM 784 C C . ALA A 1 101 ? -62.283 -29.438 21.505 1.00 46.56 101 ALA A C 1
ATOM 786 O O . ALA A 1 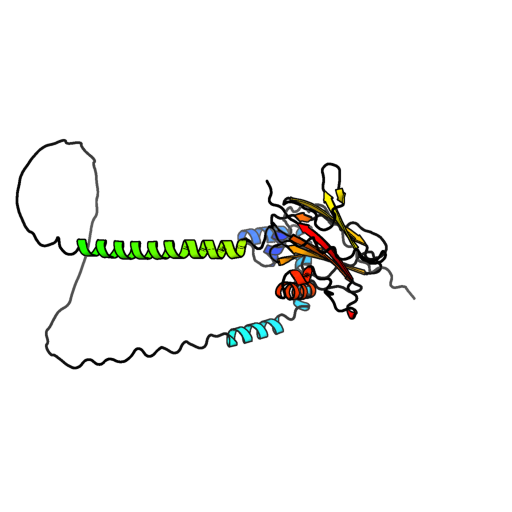101 ? -62.156 -29.120 22.691 1.00 46.56 101 ALA A O 1
ATOM 787 N N . PRO A 1 102 ? -63.338 -29.063 20.766 1.00 51.09 102 PRO A N 1
ATOM 788 C CA . PRO A 1 102 ? -64.631 -28.713 21.339 1.00 51.09 102 PRO A CA 1
ATOM 789 C C . PRO A 1 102 ? -65.727 -29.704 20.906 1.00 51.09 102 PRO A C 1
ATOM 791 O O . PRO A 1 102 ? -65.722 -30.223 19.791 1.00 51.09 102 PRO A O 1
ATOM 794 N N . ALA A 1 103 ? -66.680 -29.953 21.803 1.00 39.16 103 ALA A N 1
ATOM 795 C CA . ALA A 1 103 ? -67.873 -30.752 21.530 1.00 39.16 103 ALA A CA 1
ATOM 796 C C . ALA A 1 103 ? -69.033 -29.889 20.982 1.00 39.16 103 ALA A C 1
ATOM 798 O O . ALA A 1 103 ? -68.988 -28.662 21.030 1.00 39.16 103 ALA A O 1
ATOM 799 N N . HIS A 1 104 ? -70.070 -30.569 20.483 1.00 41.56 104 HIS A N 1
ATOM 800 C CA . HIS A 1 104 ? -71.391 -30.051 20.074 1.00 41.56 104 HIS A CA 1
ATOM 801 C C . HIS A 1 104 ? -72.020 -29.124 21.156 1.00 41.56 104 HIS A C 1
ATOM 803 O O . HIS A 1 104 ? -71.675 -29.264 22.325 1.00 41.56 104 HIS A O 1
ATOM 809 N N . THR A 1 105 ? -72.942 -28.179 20.915 1.00 38.00 105 THR A N 1
ATOM 810 C CA . THR A 1 105 ? -74.055 -28.023 19.937 1.00 38.00 105 THR A CA 1
ATOM 811 C C . THR A 1 105 ? -74.260 -26.513 19.559 1.00 38.00 105 THR A C 1
ATOM 813 O O . THR A 1 105 ? -73.369 -25.722 19.845 1.00 38.00 105 THR A O 1
ATOM 816 N N . GLU A 1 106 ? -75.310 -25.978 18.894 1.00 36.62 106 GLU A N 1
ATOM 817 C CA . GLU A 1 106 ? -76.619 -26.491 18.420 1.00 36.62 106 GLU A CA 1
ATOM 818 C C . GLU A 1 106 ? -77.186 -25.761 17.163 1.00 36.62 106 GLU A C 1
ATOM 820 O O . GLU A 1 106 ? -76.590 -24.849 16.597 1.00 36.62 106 GLU A O 1
ATOM 825 N N . THR A 1 107 ? -78.372 -26.212 16.750 1.00 39.16 107 THR A N 1
ATOM 826 C CA . THR A 1 107 ? -79.330 -25.778 15.713 1.00 39.16 107 THR A CA 1
ATOM 827 C C . THR A 1 107 ? -79.799 -24.305 15.788 1.00 39.16 107 THR A C 1
ATOM 829 O O . THR A 1 107 ? -80.170 -23.841 16.861 1.00 39.16 107 THR A O 1
ATOM 832 N N . ARG A 1 108 ? -79.984 -23.611 14.641 1.00 35.75 108 ARG A N 1
ATOM 833 C CA . ARG A 1 108 ? -81.311 -23.367 13.985 1.00 35.75 108 ARG A CA 1
ATOM 834 C C . ARG A 1 108 ? -81.330 -22.210 12.955 1.00 35.75 108 ARG A C 1
ATOM 836 O O . ARG A 1 108 ? -80.681 -21.188 13.110 1.00 35.75 108 ARG A O 1
ATOM 843 N N . ALA A 1 109 ? -82.115 -22.425 11.896 1.00 38.78 109 ALA A N 1
ATOM 844 C CA . ALA A 1 109 ? -82.296 -21.623 10.678 1.00 38.78 109 ALA A CA 1
ATOM 845 C C . ALA A 1 109 ? -82.869 -20.192 10.828 1.00 38.78 109 ALA A C 1
ATOM 847 O O . ALA A 1 109 ? -83.622 -19.937 11.761 1.00 38.78 109 ALA A O 1
ATOM 848 N N . HIS A 1 110 ? -82.591 -19.321 9.838 1.00 41.50 110 HIS A N 1
ATOM 849 C CA . HIS A 1 110 ? -83.525 -18.684 8.861 1.00 41.50 110 HIS A CA 1
ATOM 850 C C . HIS A 1 110 ? -82.763 -17.576 8.065 1.00 41.50 110 HIS A C 1
ATOM 852 O O . HIS A 1 110 ? -81.926 -16.891 8.636 1.00 41.50 110 HIS A O 1
ATOM 858 N N . GLN A 1 111 ? -82.768 -17.567 6.716 1.00 38.41 111 GLN A N 1
ATOM 859 C CA . GLN A 1 111 ? -83.565 -16.685 5.816 1.00 38.41 111 GLN A CA 1
ATOM 860 C C . GLN A 1 111 ? -83.466 -15.161 6.113 1.00 38.41 111 GLN A C 1
ATOM 862 O O . GLN A 1 111 ? -83.639 -14.772 7.256 1.00 38.41 111 GLN A O 1
ATOM 867 N N . ALA A 1 112 ? -83.281 -14.230 5.156 1.00 35.31 112 ALA A N 1
ATOM 868 C CA . ALA A 1 112 ? -83.140 -14.295 3.686 1.00 35.31 112 ALA A CA 1
ATOM 869 C C . ALA A 1 112 ? -82.591 -12.955 3.089 1.00 35.31 112 ALA A C 1
ATOM 871 O O . ALA A 1 112 ? -82.428 -11.984 3.816 1.00 35.31 112 ALA A O 1
ATOM 872 N N . ALA A 1 113 ? -82.408 -12.911 1.757 1.00 35.78 113 ALA A N 1
ATOM 873 C CA . ALA A 1 113 ? -82.461 -11.731 0.857 1.00 35.78 113 ALA A CA 1
ATOM 874 C C . ALA A 1 113 ? -81.384 -10.598 0.905 1.00 35.78 113 ALA A C 1
ATOM 876 O O . ALA A 1 113 ? -81.436 -9.662 1.692 1.00 35.78 113 ALA A O 1
ATOM 877 N N . HIS A 1 114 ? -80.471 -10.656 -0.080 1.00 35.09 114 HIS A N 1
ATOM 878 C CA . HIS A 1 114 ? -80.162 -9.645 -1.131 1.00 35.09 114 HIS A CA 1
ATOM 879 C C . HIS A 1 114 ? -81.136 -8.438 -1.330 1.00 35.09 114 HIS A C 1
ATOM 881 O O . HIS A 1 114 ? -82.308 -8.577 -0.991 1.00 35.09 114 HIS A O 1
ATOM 887 N N . PRO A 1 115 ? -80.795 -7.405 -2.153 1.00 62.72 115 PRO A N 1
ATOM 888 C CA . PRO A 1 115 ? -79.496 -6.763 -2.468 1.00 62.72 115 PRO A CA 1
ATOM 889 C C . PRO A 1 115 ? -79.613 -5.206 -2.600 1.00 62.72 115 PRO A C 1
ATOM 891 O O . PRO A 1 115 ? -80.608 -4.624 -2.191 1.00 62.72 115 PRO A O 1
ATOM 894 N N . GLN A 1 116 ? -78.647 -4.578 -3.302 1.00 39.12 116 GLN A N 1
ATOM 895 C CA . GLN A 1 116 ? -78.744 -3.276 -4.009 1.00 39.12 116 GLN A CA 1
ATOM 896 C C . GLN A 1 116 ? -78.822 -1.988 -3.156 1.00 39.12 116 GLN A C 1
ATOM 898 O O . GLN A 1 116 ? -79.220 -2.012 -2.001 1.00 39.12 116 GLN A O 1
ATOM 903 N N . ALA A 1 117 ? -78.489 -0.802 -3.678 1.00 35.94 117 ALA A N 1
ATOM 904 C CA . ALA A 1 117 ? -77.542 -0.384 -4.730 1.00 35.94 117 ALA A CA 1
ATOM 905 C C . ALA A 1 117 ? -77.513 1.157 -4.748 1.00 35.94 117 ALA A C 1
ATOM 907 O O . ALA A 1 117 ? -78.441 1.771 -4.234 1.00 35.94 117 ALA A O 1
ATOM 908 N N . GLN A 1 118 ? -76.541 1.736 -5.472 1.00 39.72 118 GLN A N 1
ATOM 909 C CA . GLN A 1 118 ? -76.587 3.116 -5.986 1.00 39.72 118 GLN A CA 1
ATOM 910 C C . GLN A 1 118 ? -76.615 4.228 -4.913 1.00 39.72 118 GLN A C 1
ATOM 912 O O . GLN A 1 118 ? -76.869 4.000 -3.739 1.00 39.72 118 GLN A O 1
ATOM 917 N N . ALA A 1 119 ? -76.351 5.484 -5.249 1.00 36.69 119 ALA A N 1
ATOM 918 C CA . ALA A 1 119 ? -75.424 6.071 -6.223 1.00 36.69 119 ALA A CA 1
ATOM 919 C C . ALA A 1 119 ? -75.384 7.574 -5.905 1.00 36.69 119 ALA A C 1
ATOM 921 O O . ALA A 1 119 ? -76.293 8.056 -5.234 1.00 36.69 119 ALA A O 1
ATOM 922 N N . GLU A 1 120 ? -74.436 8.297 -6.514 1.00 38.75 120 GLU A N 1
ATOM 923 C CA . GLU A 1 120 ? -74.635 9.718 -6.846 1.00 38.75 120 GLU A CA 1
ATOM 924 C C . GLU A 1 120 ? -74.712 10.687 -5.623 1.00 38.75 120 GLU A C 1
ATOM 926 O O . GLU A 1 120 ? -74.959 10.303 -4.489 1.00 38.75 120 GLU A O 1
ATOM 931 N N . ASP A 1 121 ? -74.426 11.985 -5.717 1.00 38.22 121 ASP A N 1
ATOM 932 C CA . ASP A 1 121 ? -73.878 12.838 -6.780 1.00 38.22 121 ASP A CA 1
ATOM 933 C C . ASP A 1 121 ? -73.656 14.255 -6.191 1.00 38.22 121 ASP A C 1
ATOM 935 O O . ASP A 1 121 ? -74.141 14.524 -5.099 1.00 38.22 121 ASP A O 1
ATOM 939 N N . ARG A 1 122 ? -72.925 15.129 -6.909 1.00 42.16 122 ARG A N 1
ATOM 940 C CA . ARG A 1 122 ? -72.790 16.604 -6.743 1.00 42.16 122 ARG A CA 1
ATOM 941 C C . ARG A 1 122 ? -72.730 17.170 -5.297 1.00 42.16 122 ARG A C 1
ATOM 943 O O . ARG A 1 122 ? -73.663 17.106 -4.517 1.00 42.16 122 ARG A O 1
ATOM 950 N N . GLY A 1 123 ? -71.691 17.896 -4.889 1.00 33.53 123 GLY A N 1
ATOM 951 C CA . GLY A 1 123 ? -70.872 18.821 -5.677 1.00 33.53 123 GLY A CA 1
ATOM 952 C C . GLY A 1 123 ? -71.332 20.273 -5.474 1.00 33.53 123 GLY A C 1
ATOM 953 O O . GLY A 1 123 ? -72.525 20.540 -5.389 1.00 33.53 123 GLY A O 1
ATOM 954 N N . ARG A 1 124 ? -70.365 21.206 -5.472 1.00 41.06 124 ARG A N 1
ATOM 955 C CA . ARG A 1 124 ? -70.462 22.607 -4.992 1.00 41.06 124 ARG A CA 1
ATOM 956 C C . ARG A 1 124 ? -70.659 22.705 -3.465 1.00 41.06 124 ARG A C 1
ATOM 958 O O . ARG A 1 124 ? -71.428 21.957 -2.889 1.00 41.06 124 ARG A O 1
ATOM 965 N N . GLY A 1 125 ? -69.985 23.600 -2.750 1.00 35.97 125 GLY A N 1
ATOM 966 C CA . GLY A 1 125 ? -69.088 24.679 -3.177 1.00 35.97 125 GLY A CA 1
ATOM 967 C C . GLY A 1 125 ? -69.518 26.005 -2.557 1.00 35.97 125 GLY A C 1
ATOM 968 O O . GLY A 1 125 ? -70.693 26.162 -2.252 1.00 35.97 125 GLY A O 1
ATOM 969 N N . GLN A 1 126 ? -68.573 26.949 -2.456 1.00 42.31 126 GLN A N 1
ATOM 970 C CA . GLN A 1 126 ? -68.753 28.286 -1.866 1.00 42.31 126 GLN A CA 1
ATOM 971 C C . GLN A 1 126 ? -69.065 28.288 -0.354 1.00 42.31 126 GLN A C 1
ATOM 973 O O . GLN A 1 126 ? -69.553 27.310 0.195 1.00 42.31 126 GLN A O 1
ATOM 978 N N . ASP A 1 127 ? -68.853 29.371 0.391 1.00 37.75 127 ASP A N 1
ATOM 979 C CA . ASP A 1 127 ? -67.904 30.503 0.327 1.00 37.75 127 ASP A CA 1
ATOM 980 C C . ASP A 1 127 ? -68.158 31.310 1.621 1.00 37.75 127 ASP A C 1
ATOM 982 O O . ASP A 1 127 ? -69.278 31.274 2.132 1.00 37.75 127 ASP A O 1
ATOM 986 N N . ARG A 1 128 ? -67.176 32.086 2.105 1.00 44.47 128 ARG A N 1
ATOM 987 C CA . ARG A 1 128 ? -67.257 32.957 3.307 1.00 44.47 128 ARG A CA 1
ATOM 988 C C . ARG A 1 128 ? -67.389 32.169 4.634 1.00 44.47 128 ARG A C 1
ATOM 990 O O . ARG A 1 128 ? -68.160 31.234 4.765 1.00 44.47 128 ARG A O 1
ATOM 997 N N . GLY A 1 129 ? -66.671 32.483 5.709 1.00 40.75 129 GLY A N 1
ATOM 998 C CA . GLY A 1 129 ? -65.812 33.637 5.942 1.00 40.75 129 GLY A CA 1
ATOM 999 C C . GLY A 1 129 ? -66.572 34.831 6.506 1.00 40.75 129 GLY A C 1
ATOM 1000 O O . GLY A 1 129 ? -66.593 35.875 5.862 1.00 40.75 129 GLY A O 1
ATOM 1001 N N . GLN A 1 130 ? -67.138 34.708 7.716 1.00 41.81 130 GLN A N 1
ATOM 1002 C CA . GLN A 1 130 ? -67.296 35.874 8.587 1.00 41.81 130 GLN A CA 1
ATOM 1003 C C . GLN A 1 130 ? -67.481 35.571 10.086 1.00 41.81 130 GLN A C 1
ATOM 1005 O O . GLN A 1 130 ? -68.267 34.727 10.498 1.00 41.81 130 GLN A O 1
ATOM 1010 N N . ASP A 1 131 ? -66.777 36.410 10.841 1.00 42.84 131 ASP A N 1
ATOM 1011 C CA . ASP A 1 131 ? -67.152 37.061 12.097 1.00 42.84 131 ASP A CA 1
ATOM 1012 C C . ASP A 1 131 ? -66.821 36.503 13.494 1.00 42.84 131 ASP A C 1
ATOM 1014 O O . ASP A 1 131 ? -66.743 35.314 13.796 1.00 42.84 131 ASP A O 1
ATOM 1018 N N . ARG A 1 132 ? -66.575 37.496 14.352 1.00 43.84 132 ARG A N 1
ATOM 1019 C CA . ARG A 1 132 ? -66.223 37.465 15.768 1.00 43.84 132 ARG A CA 1
ATOM 1020 C C . ARG A 1 132 ? -67.515 37.547 16.584 1.00 43.84 132 ARG A C 1
ATOM 1022 O O . ARG A 1 132 ? -68.423 38.281 16.217 1.00 43.84 132 ARG A O 1
ATOM 1029 N N . GLY A 1 133 ? -67.573 36.933 17.766 1.00 39.56 133 GLY A N 1
ATOM 1030 C CA . GLY A 1 133 ? -68.769 37.078 18.605 1.00 39.56 133 GLY A CA 1
ATOM 1031 C C . GLY A 1 133 ? -68.611 36.608 20.043 1.00 39.56 133 GLY A C 1
ATOM 1032 O O . GLY A 1 133 ? -68.842 35.449 20.361 1.00 39.56 133 GLY A O 1
ATOM 1033 N N . ARG A 1 134 ? -68.261 37.532 20.942 1.00 41.44 134 ARG A N 1
ATOM 1034 C CA . ARG A 1 134 ? -68.338 37.323 22.396 1.00 41.44 134 ARG A CA 1
ATOM 1035 C C . ARG A 1 134 ? -69.768 36.965 22.841 1.00 41.44 134 ARG A C 1
ATOM 1037 O O . ARG A 1 134 ? -70.659 37.791 22.692 1.00 41.44 134 ARG A O 1
ATOM 1044 N N . GLY A 1 135 ? -69.883 35.923 23.664 1.00 38.41 135 GLY A N 1
ATOM 1045 C CA . GLY A 1 135 ? -70.306 36.140 25.054 1.00 38.41 135 GLY A CA 1
ATOM 1046 C C . GLY A 1 135 ? -71.675 35.624 25.521 1.00 38.41 135 GLY A C 1
ATOM 1047 O O . GLY A 1 135 ? -72.703 35.923 24.936 1.00 38.41 135 GLY A O 1
ATOM 1048 N N . ARG A 1 136 ? -71.632 35.033 26.729 1.00 41.16 136 ARG A N 1
ATOM 1049 C CA . ARG A 1 136 ? -72.713 34.839 27.725 1.00 41.16 136 ARG A CA 1
ATOM 1050 C C . ARG A 1 136 ? -73.886 33.917 27.352 1.00 41.16 136 ARG A C 1
ATOM 1052 O O . ARG A 1 136 ? -74.596 34.148 26.390 1.00 41.16 136 ARG A O 1
ATOM 1059 N N . GLY A 1 137 ? -74.215 33.004 28.272 1.00 36.25 137 GLY A N 1
ATOM 1060 C CA . GLY A 1 137 ? -75.563 32.427 28.360 1.00 36.25 137 GLY A CA 1
ATOM 1061 C C . GLY A 1 137 ? -75.620 31.043 29.002 1.00 36.25 137 GLY A C 1
ATOM 1062 O O . GLY A 1 137 ? -75.410 30.043 28.331 1.00 36.25 137 GLY A O 1
ATOM 1063 N N . ARG A 1 138 ? -75.940 30.974 30.301 1.00 45.06 138 ARG A N 1
ATOM 1064 C CA . ARG A 1 138 ? -76.344 29.726 30.976 1.00 45.06 138 ARG A CA 1
ATOM 1065 C C . ARG A 1 138 ? -77.617 29.153 30.337 1.00 45.06 138 ARG A C 1
ATOM 1067 O O . ARG A 1 138 ? -78.595 29.884 30.236 1.00 45.06 138 ARG A O 1
ATOM 1074 N N . ALA A 1 139 ? -77.664 27.837 30.141 1.00 39.62 139 ALA A N 1
ATOM 1075 C CA . ALA A 1 139 ? -78.873 27.038 30.355 1.00 39.62 139 ALA A CA 1
ATOM 1076 C C . ALA A 1 139 ? -78.486 25.596 30.731 1.00 39.62 139 ALA A C 1
ATOM 1078 O O . ALA A 1 139 ? -77.512 25.057 30.212 1.00 39.62 139 ALA A O 1
ATOM 1079 N N . ILE A 1 140 ? -79.225 24.997 31.666 1.00 46.72 140 ILE A N 1
ATOM 1080 C CA . ILE A 1 140 ? -79.028 23.624 32.150 1.00 46.72 140 ILE A CA 1
ATOM 1081 C C . ILE A 1 140 ? -80.082 22.737 31.488 1.00 46.72 140 ILE A C 1
ATOM 1083 O O . ILE A 1 140 ? -81.266 23.032 31.622 1.00 46.72 140 ILE A O 1
ATOM 1087 N N . VAL A 1 141 ? -79.676 21.621 30.878 1.00 45.34 141 VAL A N 1
ATOM 1088 C CA . VAL A 1 141 ? -80.557 20.464 30.646 1.00 45.34 141 VAL A CA 1
ATOM 1089 C C . VAL A 1 141 ? -79.767 19.184 30.926 1.00 45.34 141 VAL A C 1
ATOM 1091 O O . VAL A 1 141 ? -78.716 18.951 30.333 1.00 45.34 141 VAL A O 1
ATOM 1094 N N . HIS A 1 142 ? -80.268 18.360 31.848 1.00 40.75 142 HIS A N 1
ATOM 1095 C CA . HIS A 1 142 ? -79.777 16.999 32.075 1.00 40.75 142 HIS A CA 1
ATOM 1096 C C . HIS A 1 142 ? -80.314 16.056 30.990 1.00 40.75 142 HIS A C 1
ATOM 1098 O O . HIS A 1 142 ? -81.506 16.085 30.696 1.00 40.75 142 HIS A O 1
ATOM 1104 N N . GLY A 1 143 ? -79.474 15.158 30.467 1.00 39.59 143 GLY A N 1
ATOM 1105 C CA . GLY A 1 143 ? -79.928 14.084 29.581 1.00 39.59 143 GLY A CA 1
ATOM 1106 C C . GLY A 1 143 ? -78.840 13.063 29.236 1.00 39.59 143 GLY A C 1
ATOM 1107 O O . GLY A 1 143 ? -77.808 13.417 28.680 1.00 39.59 143 GLY A O 1
ATOM 1108 N N . ASN A 1 144 ? -79.118 11.793 29.532 1.00 38.47 144 ASN A N 1
ATOM 1109 C CA . ASN A 1 144 ? -78.480 10.585 28.990 1.00 38.47 144 ASN A CA 1
ATOM 1110 C C . ASN A 1 144 ? -76.979 10.349 29.258 1.00 38.47 144 ASN A C 1
ATOM 1112 O O . ASN A 1 144 ? -76.113 10.383 28.385 1.00 38.47 144 ASN A O 1
ATOM 1116 N N . THR A 1 145 ? -76.720 9.871 30.474 1.00 52.88 145 THR A N 1
ATOM 1117 C CA . THR A 1 145 ? -75.763 8.780 30.712 1.00 52.88 145 THR A CA 1
ATOM 1118 C C . THR A 1 145 ? -75.986 7.602 29.749 1.00 52.88 145 THR A C 1
ATOM 1120 O O . THR A 1 145 ? -77.096 7.079 29.753 1.00 52.88 145 THR A O 1
ATOM 1123 N N . LEU A 1 146 ? -74.947 7.153 29.011 1.00 49.97 146 LEU A N 1
ATOM 1124 C CA . LEU A 1 146 ? -74.624 5.722 28.734 1.00 49.97 146 LEU A CA 1
ATOM 1125 C C . LEU A 1 146 ? -73.460 5.442 27.735 1.00 49.97 146 LEU A C 1
ATOM 1127 O O . LEU A 1 146 ? -73.336 4.320 27.262 1.00 49.97 146 LEU A O 1
ATOM 1131 N N . VAL A 1 147 ? -72.544 6.386 27.443 1.00 46.34 147 VAL A N 1
ATOM 1132 C CA . VAL A 1 147 ? -71.385 6.120 26.532 1.00 46.34 147 VAL A CA 1
ATOM 1133 C C . VAL A 1 147 ? -69.996 6.362 27.176 1.00 46.34 147 VAL A C 1
ATOM 1135 O O . VAL A 1 147 ? -68.956 6.058 26.601 1.00 46.34 147 VAL A O 1
ATOM 1138 N N . GLY A 1 148 ? -69.926 6.823 28.432 1.00 40.06 148 GLY A N 1
ATOM 1139 C CA . GLY A 1 148 ? -68.664 7.198 29.112 1.00 40.06 148 GLY A CA 1
ATOM 1140 C C . GLY A 1 148 ? -67.784 6.054 29.660 1.00 40.06 148 GLY A C 1
ATOM 1141 O O . GLY A 1 148 ? -66.899 6.310 30.490 1.00 40.06 148 GLY A O 1
ATOM 1142 N N . GLY A 1 149 ? -68.058 4.802 29.274 1.00 40.97 149 GLY A N 1
ATOM 1143 C CA . GLY A 1 149 ? -67.450 3.593 29.852 1.00 40.97 149 GLY A CA 1
ATOM 1144 C C . GLY A 1 149 ? -66.188 3.090 29.141 1.00 40.97 149 GLY A C 1
ATOM 1145 O O . GLY A 1 149 ? -65.189 2.815 29.800 1.00 40.97 149 GLY A O 1
ATOM 1146 N N . MET A 1 150 ? -66.203 2.988 27.806 1.00 43.41 150 MET A N 1
ATOM 1147 C CA . MET A 1 150 ? -65.161 2.250 27.067 1.00 43.41 150 MET A CA 1
ATOM 1148 C C . MET A 1 150 ? -63.935 3.093 26.676 1.00 43.41 150 MET A C 1
ATOM 1150 O O . MET A 1 150 ? -62.815 2.585 26.702 1.00 43.41 150 MET A O 1
ATOM 1154 N N . ILE A 1 151 ? -64.092 4.397 26.417 1.00 45.78 151 ILE A N 1
ATOM 1155 C CA . ILE A 1 151 ? -62.979 5.273 25.981 1.00 45.78 151 ILE A CA 1
ATOM 1156 C C . ILE A 1 151 ? -61.871 5.392 27.054 1.00 45.78 151 ILE A C 1
ATOM 1158 O O . ILE A 1 151 ? -60.699 5.570 26.733 1.00 45.78 151 ILE A O 1
ATOM 1162 N N . ARG A 1 152 ? -62.198 5.201 28.342 1.00 46.91 152 ARG A N 1
ATOM 1163 C CA . ARG A 1 152 ? -61.211 5.224 29.443 1.00 46.91 152 ARG A CA 1
ATOM 1164 C C . ARG A 1 152 ? -60.403 3.929 29.616 1.00 46.91 152 ARG A C 1
ATOM 1166 O O . ARG A 1 152 ? -59.459 3.930 30.406 1.00 46.91 152 ARG A O 1
ATOM 1173 N N . TYR A 1 153 ? -60.729 2.855 28.893 1.00 46.66 153 TYR A N 1
ATOM 1174 C CA . TYR A 1 153 ? -59.924 1.627 28.893 1.00 46.66 153 TYR A CA 1
ATOM 1175 C C . TYR A 1 153 ? -58.813 1.639 27.832 1.00 46.66 153 TYR A C 1
ATOM 1177 O O . TYR A 1 153 ? -57.722 1.154 28.123 1.00 46.66 153 TYR A O 1
ATOM 1185 N N . ALA A 1 154 ? -59.031 2.266 26.668 1.00 47.09 154 ALA A N 1
ATOM 1186 C CA . ALA A 1 154 ? -58.023 2.362 25.603 1.00 47.09 154 ALA A CA 1
ATOM 1187 C C . ALA A 1 154 ? -56.754 3.116 26.059 1.00 47.09 154 ALA A C 1
ATOM 1189 O O . ALA A 1 154 ? -55.666 2.541 26.093 1.00 47.09 154 ALA A O 1
ATOM 1190 N N . HIS A 1 155 ? -56.895 4.350 26.561 1.00 44.66 155 HIS A N 1
ATOM 1191 C CA . HIS A 1 155 ? -55.750 5.139 27.047 1.00 44.66 155 HIS A CA 1
ATOM 1192 C C . HIS A 1 155 ? -55.031 4.544 28.276 1.00 44.66 155 HIS A C 1
ATOM 1194 O O . HIS A 1 155 ? -53.875 4.882 28.543 1.00 44.66 155 HIS A O 1
ATOM 1200 N N . ARG A 1 156 ? -55.669 3.639 29.035 1.00 52.25 156 ARG A N 1
ATOM 1201 C CA . ARG A 1 156 ? -55.015 2.906 30.138 1.00 52.25 156 ARG A CA 1
ATOM 1202 C C . ARG A 1 156 ? -54.175 1.716 29.671 1.00 52.25 156 ARG A C 1
ATOM 1204 O O . ARG A 1 156 ? -53.375 1.218 30.462 1.00 52.25 156 ARG A O 1
ATOM 1211 N N . LEU A 1 157 ? -54.350 1.254 28.433 1.00 49.53 157 LEU A N 1
ATOM 1212 C CA . LEU A 1 157 ? -53.558 0.164 27.868 1.00 49.53 157 LEU A CA 1
ATOM 1213 C C . LEU A 1 157 ? -52.296 0.704 27.178 1.00 49.53 157 LEU A C 1
ATOM 1215 O O . LEU A 1 157 ? -51.199 0.231 27.466 1.00 49.53 157 LEU A O 1
ATOM 1219 N N . GLU A 1 158 ? -52.431 1.767 26.380 1.00 51.22 158 GLU A N 1
ATOM 1220 C CA . GLU A 1 158 ? -51.303 2.448 25.720 1.00 51.22 158 GLU A CA 1
ATOM 1221 C C . GLU A 1 158 ? -50.266 2.965 26.728 1.00 51.22 158 GLU A C 1
ATOM 1223 O O . GLU A 1 158 ? -49.068 2.732 26.576 1.00 51.22 158 GLU A O 1
ATOM 1228 N N . SER A 1 159 ? -50.726 3.586 27.820 1.00 58.91 159 SER A N 1
ATOM 1229 C CA . SER A 1 159 ? -49.848 4.094 28.885 1.00 58.91 159 SER A CA 1
ATOM 1230 C C . SER A 1 159 ? -49.073 2.994 29.623 1.00 58.91 159 SER A C 1
ATOM 1232 O O . SER A 1 159 ? -47.975 3.251 30.111 1.00 58.91 159 SER A O 1
ATOM 1234 N N . ARG A 1 160 ? -49.584 1.755 29.672 1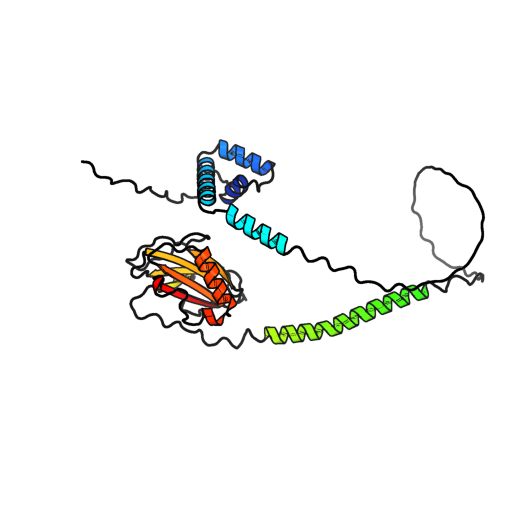.00 66.88 160 ARG A N 1
ATOM 1235 C CA . ARG A 1 160 ? -48.869 0.608 30.264 1.00 66.88 160 ARG A CA 1
ATOM 1236 C C . ARG A 1 160 ? -47.803 0.041 29.330 1.00 66.88 160 ARG A C 1
ATOM 1238 O O . ARG A 1 160 ? -46.722 -0.301 29.801 1.00 66.88 160 ARG A O 1
ATOM 1245 N N . ILE A 1 161 ? -48.084 -0.020 28.028 1.00 73.44 161 ILE A N 1
ATOM 1246 C CA . ILE A 1 161 ? -47.118 -0.472 27.014 1.00 73.44 161 ILE A CA 1
ATOM 1247 C C . ILE A 1 161 ? -45.971 0.542 26.892 1.00 73.44 161 ILE A C 1
ATOM 1249 O O . ILE A 1 161 ? -44.805 0.149 26.919 1.00 73.44 161 ILE A O 1
ATOM 1253 N N . ALA A 1 162 ? -46.286 1.842 26.862 1.00 69.50 162 ALA A N 1
ATOM 1254 C CA . ALA A 1 162 ? -45.285 2.908 26.846 1.00 69.50 162 ALA A CA 1
ATOM 1255 C C . ALA A 1 162 ? -44.371 2.870 28.086 1.00 69.50 162 ALA A C 1
ATOM 1257 O O . ALA A 1 162 ? -43.152 2.949 27.949 1.00 69.50 162 ALA A O 1
ATOM 1258 N N . LEU A 1 163 ? -44.938 2.681 29.287 1.00 75.56 163 LEU A N 1
ATOM 1259 C CA . LEU A 1 163 ? -44.155 2.568 30.522 1.00 75.56 163 LEU A CA 1
ATOM 1260 C C . LEU A 1 163 ? -43.236 1.334 30.508 1.00 75.56 163 LEU A C 1
ATOM 1262 O O . LEU A 1 163 ? -42.069 1.439 30.878 1.00 75.56 163 LEU A O 1
ATOM 1266 N N . ALA A 1 164 ? -43.735 0.181 30.050 1.00 76.69 164 ALA A N 1
ATOM 1267 C CA . ALA A 1 164 ? -42.947 -1.047 29.959 1.00 76.69 164 ALA A CA 1
ATOM 1268 C C . ALA A 1 164 ? -41.764 -0.906 28.984 1.00 76.69 164 ALA A C 1
ATOM 1270 O O . ALA A 1 164 ? -40.640 -1.265 29.333 1.00 76.69 164 ALA A O 1
ATOM 1271 N N . ALA A 1 165 ? -41.988 -0.319 27.802 1.00 74.25 165 ALA A N 1
ATOM 1272 C CA . ALA A 1 165 ? -40.923 -0.045 26.838 1.00 74.25 165 ALA A CA 1
ATOM 1273 C C . ALA A 1 165 ? -39.857 0.907 27.412 1.00 74.25 165 ALA A C 1
ATOM 1275 O O . ALA A 1 165 ? -38.660 0.656 27.266 1.00 74.25 165 ALA A O 1
ATOM 1276 N N . PHE A 1 166 ? -40.278 1.956 28.128 1.00 81.12 166 PHE A N 1
ATOM 1277 C CA . PHE A 1 166 ? -39.358 2.910 28.751 1.00 81.12 166 PHE A CA 1
ATOM 1278 C C . PHE A 1 166 ? -38.497 2.262 29.847 1.00 81.12 166 PHE A C 1
ATOM 1280 O O . PHE A 1 166 ? -37.301 2.528 29.921 1.00 81.12 166 PHE A O 1
ATOM 1287 N N . VAL A 1 167 ? -39.076 1.367 30.658 1.00 84.06 167 VAL A N 1
ATOM 1288 C CA . VAL A 1 167 ? -38.344 0.603 31.687 1.00 84.06 167 VAL A CA 1
ATOM 1289 C C . VAL A 1 167 ? -37.334 -0.364 31.061 1.00 84.06 167 VAL A C 1
ATOM 1291 O O . VAL A 1 167 ? -36.206 -0.447 31.542 1.00 84.06 167 VAL A O 1
ATOM 1294 N N . VAL A 1 168 ? -37.689 -1.052 29.970 1.00 85.56 168 VAL A N 1
ATOM 1295 C CA . VAL A 1 168 ? -36.757 -1.941 29.250 1.00 85.56 168 VAL A CA 1
ATOM 1296 C C . VAL A 1 168 ? -35.582 -1.151 28.669 1.00 85.56 168 VAL A C 1
ATOM 1298 O O . VAL A 1 168 ? -34.435 -1.540 28.872 1.00 85.56 168 VAL A O 1
ATOM 1301 N N . ILE A 1 169 ? -35.832 -0.008 28.021 1.00 82.19 169 ILE A N 1
ATOM 1302 C CA . ILE A 1 169 ? -34.760 0.856 27.498 1.00 82.19 169 ILE A CA 1
ATOM 1303 C C . ILE A 1 169 ? -33.888 1.391 28.646 1.00 82.19 169 ILE A C 1
ATOM 1305 O O . ILE A 1 169 ? -32.664 1.312 28.569 1.00 82.19 169 ILE A O 1
ATOM 1309 N N . ALA A 1 170 ? -34.491 1.862 29.741 1.00 85.88 170 ALA A N 1
ATOM 1310 C CA . ALA A 1 170 ? -33.763 2.368 30.907 1.00 85.88 170 ALA A CA 1
ATOM 1311 C C . ALA A 1 170 ? -32.925 1.297 31.636 1.00 85.88 170 ALA A C 1
ATOM 1313 O O . ALA A 1 170 ? -31.952 1.650 32.297 1.00 85.88 170 ALA A O 1
ATOM 1314 N N . LEU A 1 171 ? -33.264 0.008 31.503 1.00 85.88 171 LEU A N 1
ATOM 1315 C CA . LEU A 1 171 ? -32.455 -1.120 31.984 1.00 85.88 171 LEU A CA 1
ATOM 1316 C C . LEU A 1 171 ? -31.356 -1.529 30.994 1.00 85.88 171 LEU A C 1
ATOM 1318 O O . LEU A 1 171 ? -30.245 -1.848 31.412 1.00 85.88 171 LEU A O 1
ATOM 1322 N N . LEU A 1 172 ? -31.633 -1.499 29.689 1.00 85.50 172 LEU A N 1
ATOM 1323 C CA . LEU A 1 172 ? -30.665 -1.888 28.659 1.00 85.50 172 LEU A CA 1
ATOM 1324 C C . LEU A 1 172 ? -29.585 -0.827 28.420 1.00 85.50 172 LEU A C 1
ATOM 1326 O O . LEU A 1 172 ? -28.441 -1.192 28.169 1.00 85.50 172 LEU A O 1
ATOM 1330 N N . VAL A 1 173 ? -29.897 0.468 28.539 1.00 87.62 173 VAL A N 1
ATOM 1331 C CA . VAL A 1 173 ? -28.915 1.558 28.379 1.00 87.62 173 VAL A CA 1
ATOM 1332 C C . VAL A 1 173 ? -27.726 1.445 29.347 1.00 87.62 173 VAL A C 1
ATOM 1334 O O . VAL A 1 173 ? -26.601 1.454 28.855 1.00 87.62 173 VAL A O 1
ATOM 1337 N N . PRO A 1 174 ? -27.881 1.302 30.680 1.00 83.56 174 PRO A N 1
ATOM 1338 C CA . PRO A 1 174 ? -26.733 1.167 31.579 1.00 83.56 174 PRO A CA 1
ATOM 1339 C C . PRO A 1 174 ? -25.957 -0.138 31.357 1.00 83.56 174 PRO A C 1
ATOM 1341 O O . PRO A 1 174 ? -24.737 -0.124 31.491 1.00 83.56 174 PRO A O 1
ATOM 1344 N N . VAL A 1 175 ? -26.615 -1.234 30.957 1.00 85.69 175 VAL A N 1
ATOM 1345 C CA . VAL A 1 175 ? -25.929 -2.485 30.577 1.00 85.69 175 VAL A CA 1
ATOM 1346 C C . VAL A 1 175 ? -25.114 -2.287 29.297 1.00 85.69 175 VAL A C 1
ATOM 1348 O O . VAL A 1 175 ? -23.947 -2.663 29.260 1.00 85.69 175 VAL A O 1
ATOM 1351 N N . GLY A 1 176 ? -25.680 -1.633 28.280 1.00 79.50 176 GLY A N 1
ATOM 1352 C CA . GLY A 1 176 ? -24.988 -1.286 27.039 1.00 79.50 176 GLY A CA 1
ATOM 1353 C C . GLY A 1 176 ? -23.830 -0.313 27.261 1.00 79.50 176 GLY A C 1
ATOM 1354 O O . GLY A 1 176 ? -22.754 -0.521 26.715 1.00 79.50 176 GLY A O 1
ATOM 1355 N N . VAL A 1 177 ? -23.998 0.700 28.116 1.00 80.94 177 VAL A N 1
ATOM 1356 C CA . VAL A 1 177 ? -22.936 1.652 28.489 1.00 80.94 177 VAL A CA 1
ATOM 1357 C C . VAL A 1 177 ? -21.840 0.978 29.315 1.00 80.94 177 VAL A C 1
ATOM 1359 O O . VAL A 1 177 ? -20.669 1.276 29.100 1.00 80.94 177 VAL A O 1
ATOM 1362 N N . ALA A 1 178 ? -22.176 0.062 30.228 1.00 76.94 178 ALA A N 1
ATOM 1363 C CA . ALA A 1 178 ? -21.188 -0.706 30.986 1.00 76.94 178 ALA A CA 1
ATOM 1364 C C . ALA A 1 178 ? -20.426 -1.695 30.090 1.00 76.94 178 ALA A C 1
ATOM 1366 O O . ALA A 1 178 ? -19.203 -1.756 30.159 1.00 76.94 178 ALA A O 1
ATOM 1367 N N . TYR A 1 179 ? -21.128 -2.408 29.203 1.00 80.44 179 TYR A N 1
ATOM 1368 C CA . TYR A 1 179 ? -20.532 -3.306 28.213 1.00 80.44 179 TYR A CA 1
ATOM 1369 C C . TYR A 1 179 ? -19.619 -2.544 27.243 1.00 80.44 179 TYR A C 1
ATOM 1371 O O . TYR A 1 179 ? -18.480 -2.952 27.027 1.00 80.44 179 TYR A O 1
ATOM 1379 N N . PHE A 1 180 ? -20.083 -1.404 26.720 1.00 72.25 180 PHE A N 1
ATOM 1380 C CA . PHE A 1 180 ? -19.303 -0.539 25.838 1.00 72.25 180 PHE A CA 1
ATOM 1381 C C . PHE A 1 180 ? -18.088 0.049 26.561 1.00 72.25 180 PHE A C 1
ATOM 1383 O O . PHE A 1 180 ? -16.997 -0.009 26.012 1.00 72.25 180 PHE A O 1
ATOM 1390 N N . ARG A 1 181 ? -18.226 0.525 27.811 1.00 73.69 181 ARG A N 1
ATOM 1391 C CA . ARG A 1 181 ? -17.080 0.989 28.616 1.00 73.69 181 ARG A CA 1
ATOM 1392 C C . ARG A 1 181 ? -16.047 -0.112 28.828 1.00 73.69 181 ARG A C 1
ATOM 1394 O O . ARG A 1 181 ? -14.892 0.097 28.469 1.00 73.69 181 ARG A O 1
ATOM 1401 N N . ALA A 1 182 ? -16.484 -1.288 29.281 1.00 70.56 182 ALA A N 1
ATOM 1402 C CA . ALA A 1 182 ? -15.623 -2.445 29.517 1.00 70.56 182 ALA A CA 1
ATOM 1403 C C . ALA A 1 182 ? -14.882 -2.937 28.257 1.00 70.56 182 ALA A C 1
ATOM 1405 O O . ALA A 1 182 ? -13.811 -3.519 28.386 1.00 70.56 182 ALA A O 1
ATOM 1406 N N . HIS A 1 183 ? -15.414 -2.687 27.053 1.00 65.12 183 HIS A N 1
ATOM 1407 C CA . HIS A 1 183 ? -14.726 -2.981 25.786 1.00 65.12 183 HIS A CA 1
ATOM 1408 C C . HIS A 1 183 ? -13.954 -1.775 25.209 1.00 65.12 183 HIS A C 1
ATOM 1410 O O . HIS A 1 183 ? -13.030 -1.969 24.424 1.00 65.12 183 HIS A O 1
ATOM 1416 N N . SER A 1 184 ? -14.288 -0.537 25.593 1.00 54.00 184 SER A N 1
ATOM 1417 C CA . SER A 1 184 ? -13.613 0.690 25.129 1.00 54.00 184 SER A CA 1
ATOM 1418 C C . SER A 1 184 ? -12.376 1.072 25.949 1.00 54.00 184 SER A C 1
ATOM 1420 O O . SER A 1 184 ? -11.501 1.775 25.449 1.00 54.00 184 SER A O 1
ATOM 1422 N N . GLU A 1 185 ? -12.264 0.607 27.197 1.00 45.00 185 GLU A N 1
ATOM 1423 C CA . GLU A 1 185 ? -11.105 0.900 28.056 1.00 45.00 185 GLU A CA 1
ATOM 1424 C C . GLU A 1 185 ? -9.834 0.128 27.639 1.00 45.00 185 GLU A C 1
ATOM 1426 O O . GLU A 1 185 ? -8.738 0.456 28.089 1.00 45.00 185 GLU A O 1
ATOM 1431 N N . SER A 1 186 ? -9.932 -0.828 26.706 1.00 46.53 186 SER A N 1
ATOM 1432 C CA . SER A 1 186 ? -8.796 -1.630 26.219 1.00 46.53 186 SER A CA 1
ATOM 1433 C C . SER A 1 186 ? -7.934 -0.988 25.115 1.00 46.53 186 SER A C 1
ATOM 1435 O O . SER A 1 186 ? -7.022 -1.652 24.630 1.00 46.53 186 SER A O 1
ATOM 1437 N N . THR A 1 187 ? -8.181 0.257 24.674 1.00 47.94 187 THR A N 1
ATOM 1438 C CA . THR A 1 187 ? -7.532 0.799 23.449 1.00 47.94 187 THR A CA 1
ATOM 1439 C C . THR A 1 187 ? -6.764 2.122 23.587 1.00 47.94 187 THR A C 1
ATOM 1441 O O . THR A 1 187 ? -6.374 2.689 22.566 1.00 47.94 187 THR A O 1
ATOM 1444 N N . ALA A 1 188 ? -6.518 2.634 24.802 1.00 45.56 188 ALA A N 1
ATOM 1445 C CA . ALA A 1 188 ? -5.867 3.947 24.987 1.00 45.56 188 ALA A CA 1
ATOM 1446 C C . ALA A 1 188 ? -4.558 3.959 25.805 1.00 45.56 188 ALA A C 1
ATOM 1448 O O . ALA A 1 188 ? -3.697 4.789 25.519 1.00 45.56 188 ALA A O 1
ATOM 1449 N N . SER A 1 189 ? -4.389 3.079 26.801 1.00 41.88 189 SER A N 1
ATOM 1450 C CA . SER A 1 189 ? -3.260 3.158 27.754 1.00 41.88 189 SER A CA 1
ATOM 1451 C C . SER A 1 189 ? -2.323 1.946 27.763 1.00 41.88 189 SER A C 1
ATOM 1453 O O . SER A 1 189 ? -1.302 1.995 28.442 1.00 41.88 189 SER A O 1
ATOM 1455 N N . ASP A 1 190 ? -2.653 0.892 27.016 1.00 38.53 190 ASP A N 1
ATOM 1456 C CA . ASP A 1 190 ? -1.938 -0.395 27.018 1.00 38.53 190 ASP A CA 1
ATOM 1457 C C . ASP A 1 190 ? -1.375 -0.725 25.623 1.00 38.53 190 ASP A C 1
ATOM 1459 O O . ASP A 1 190 ? -1.359 -1.868 25.167 1.00 38.53 190 ASP A O 1
ATOM 1463 N N . TYR A 1 191 ? -0.898 0.308 24.917 1.00 41.31 191 TYR A N 1
ATOM 1464 C CA . TYR A 1 191 ? 0.057 0.085 23.837 1.00 41.31 191 TYR A CA 1
ATOM 1465 C C . TYR A 1 191 ? 1.362 -0.385 24.491 1.00 41.31 191 TYR A C 1
ATOM 1467 O O . TYR A 1 191 ? 1.987 0.423 25.189 1.00 41.31 191 TYR A O 1
ATOM 1475 N N . PRO A 1 192 ? 1.815 -1.640 24.284 1.00 43.16 192 PRO A N 1
ATOM 1476 C CA . PRO A 1 192 ? 3.207 -1.954 24.571 1.00 43.16 192 PRO A CA 1
ATOM 1477 C C . PRO A 1 192 ? 4.087 -0.966 23.786 1.00 43.16 192 PRO A C 1
ATOM 1479 O O . PRO A 1 192 ? 3.661 -0.496 22.721 1.00 43.16 192 PRO A O 1
ATOM 1482 N N . PRO A 1 193 ? 5.297 -0.629 24.275 1.00 45.66 193 PRO A N 1
ATOM 1483 C CA . PRO A 1 193 ? 6.233 0.155 23.475 1.00 45.66 193 PRO A CA 1
ATOM 1484 C C . PRO A 1 193 ? 6.338 -0.502 22.092 1.00 45.66 193 PRO A C 1
ATOM 1486 O O . PRO A 1 193 ? 6.392 -1.737 22.044 1.00 45.66 193 PRO A O 1
ATOM 1489 N N . PRO A 1 194 ? 6.294 0.278 20.991 1.00 45.31 194 PRO A N 1
ATOM 1490 C CA . PRO A 1 194 ? 6.241 -0.288 19.651 1.00 45.31 194 PRO A CA 1
ATOM 1491 C C . PRO A 1 194 ? 7.361 -1.310 19.521 1.00 45.31 194 PRO A C 1
ATOM 1493 O O . PRO A 1 194 ? 8.521 -0.996 19.801 1.00 45.31 194 PRO A O 1
ATOM 1496 N N . LEU A 1 195 ? 6.990 -2.547 19.181 1.00 38.03 195 LEU A N 1
ATOM 1497 C CA . LEU A 1 195 ? 7.955 -3.607 18.945 1.00 38.03 195 LEU A CA 1
ATOM 1498 C C . LEU A 1 195 ? 8.733 -3.212 17.697 1.00 38.03 195 LEU A C 1
ATOM 1500 O O . LEU A 1 195 ? 8.295 -3.437 16.569 1.00 38.03 195 LEU A O 1
ATOM 1504 N N . VAL A 1 196 ? 9.866 -2.556 17.942 1.00 42.41 196 VAL A N 1
ATOM 1505 C CA . VAL A 1 196 ? 10.874 -2.237 16.944 1.00 42.41 196 VAL A CA 1
ATOM 1506 C C . VAL A 1 196 ? 11.308 -3.573 16.372 1.00 42.41 196 VAL A C 1
ATOM 1508 O O . VAL A 1 196 ? 12.096 -4.279 17.005 1.00 42.41 196 VAL A O 1
ATOM 1511 N N . LEU A 1 197 ? 10.797 -3.921 15.187 1.00 46.53 197 LEU A N 1
ATOM 1512 C CA . LEU A 1 197 ? 11.376 -5.014 14.418 1.00 46.53 197 LEU A CA 1
ATOM 1513 C C . LEU A 1 197 ? 12.870 -4.691 14.298 1.00 46.53 197 LEU A C 1
ATOM 1515 O O . LEU A 1 197 ? 13.202 -3.588 13.843 1.00 46.53 197 LEU A O 1
ATOM 1519 N N . PRO A 1 198 ? 13.775 -5.575 14.753 1.00 43.53 198 PRO A N 1
ATOM 1520 C CA . PRO A 1 198 ? 15.189 -5.266 14.842 1.00 43.53 198 PRO A CA 1
ATOM 1521 C C . PRO A 1 198 ? 15.677 -4.896 13.450 1.00 43.53 198 PRO A C 1
ATOM 1523 O O . PRO A 1 198 ? 15.710 -5.735 12.551 1.00 43.53 198 PRO A O 1
ATOM 1526 N N . ASN A 1 199 ? 16.010 -3.611 13.280 1.00 45.53 199 ASN A N 1
ATOM 1527 C CA . ASN A 1 199 ? 16.359 -3.012 11.998 1.00 45.53 199 ASN A CA 1
ATOM 1528 C C . ASN A 1 199 ? 17.478 -3.846 11.355 1.00 45.53 199 ASN A C 1
ATOM 1530 O O . ASN A 1 199 ? 18.621 -3.846 11.826 1.00 45.53 199 ASN A O 1
ATOM 1534 N N . ARG A 1 200 ? 17.087 -4.654 10.361 1.00 44.62 200 ARG A N 1
ATOM 1535 C CA . ARG A 1 200 ? 17.773 -5.900 10.004 1.00 44.62 200 ARG A CA 1
ATOM 1536 C C . ARG A 1 200 ? 19.222 -5.626 9.634 1.00 44.62 200 ARG A C 1
ATOM 1538 O O . ARG A 1 200 ? 19.506 -4.697 8.878 1.00 44.62 200 ARG A O 1
ATOM 1545 N N . MET A 1 201 ? 20.134 -6.440 10.171 1.00 41.62 201 MET A N 1
ATOM 1546 C CA . MET A 1 201 ? 21.582 -6.208 10.113 1.00 41.62 201 MET A CA 1
ATOM 1547 C C . MET A 1 201 ? 22.061 -5.747 8.728 1.00 41.62 201 MET A C 1
ATOM 1549 O O . MET A 1 201 ? 22.138 -6.531 7.786 1.00 41.62 201 MET A O 1
ATOM 1553 N N . LYS A 1 202 ? 22.378 -4.447 8.651 1.00 52.03 202 LYS A N 1
ATOM 1554 C CA . LYS A 1 202 ? 23.199 -3.722 7.665 1.00 52.03 202 LYS A CA 1
ATOM 1555 C C . LYS A 1 202 ? 23.503 -4.477 6.355 1.00 52.03 202 LYS A C 1
ATOM 1557 O O . LYS A 1 202 ? 24.661 -4.744 6.048 1.00 52.03 202 LYS A O 1
ATOM 1562 N N . GLY A 1 203 ? 22.479 -4.766 5.551 1.00 77.62 203 GLY A N 1
ATOM 1563 C CA . GLY A 1 203 ? 22.672 -5.539 4.318 1.00 77.62 203 GLY A CA 1
ATOM 1564 C C . GLY A 1 203 ? 21.409 -5.755 3.493 1.00 77.62 203 GLY A C 1
ATOM 1565 O O . GLY A 1 203 ? 21.432 -5.465 2.298 1.00 77.62 203 GLY A O 1
ATOM 1566 N N . GLY A 1 204 ? 20.315 -6.171 4.134 1.00 87.00 204 GLY A N 1
ATOM 1567 C CA . GLY A 1 204 ? 19.049 -6.509 3.470 1.00 87.00 204 GLY A CA 1
ATOM 1568 C C . GLY A 1 204 ? 18.300 -5.331 2.822 1.00 87.00 204 GLY A C 1
ATOM 1569 O O . GLY A 1 204 ? 18.803 -4.190 2.815 1.00 87.00 204 GLY A O 1
ATOM 1570 N N . PRO A 1 205 ? 17.116 -5.606 2.245 1.00 92.06 205 PRO A N 1
ATOM 1571 C CA . PRO A 1 205 ? 16.204 -4.587 1.758 1.00 92.06 205 PRO A CA 1
ATOM 1572 C C . PRO A 1 205 ? 15.595 -3.786 2.912 1.00 92.06 205 PRO A C 1
ATOM 1574 O O . PRO A 1 205 ? 15.590 -4.218 4.066 1.00 92.06 205 PRO A O 1
ATOM 1577 N N . SER A 1 206 ? 15.112 -2.588 2.601 1.00 92.75 206 SER A N 1
ATOM 1578 C CA . SER A 1 206 ? 14.546 -1.665 3.583 1.00 92.75 206 SER A CA 1
ATOM 1579 C C . SER A 1 206 ? 13.503 -0.750 2.954 1.00 92.75 206 SER A C 1
ATOM 1581 O O . SER A 1 206 ? 13.631 -0.360 1.791 1.00 92.75 206 SER A O 1
ATOM 1583 N N . LEU A 1 207 ? 12.522 -0.350 3.760 1.00 94.75 207 LEU A N 1
ATOM 1584 C CA . LEU A 1 207 ? 11.609 0.755 3.490 1.00 94.75 207 LEU A CA 1
ATOM 1585 C C . LEU A 1 207 ? 11.998 1.923 4.410 1.00 94.75 207 LEU A C 1
ATOM 1587 O O . LEU A 1 207 ? 12.270 1.719 5.589 1.00 94.75 207 LEU A O 1
ATOM 1591 N N . GLU A 1 208 ? 12.047 3.133 3.868 1.00 95.75 208 GLU A N 1
ATOM 1592 C CA . GLU A 1 208 ? 12.251 4.393 4.586 1.00 95.75 208 GLU A CA 1
ATOM 1593 C C . GLU A 1 208 ? 11.044 5.293 4.274 1.00 95.75 208 GLU A C 1
ATOM 1595 O O . GLU A 1 208 ? 10.596 5.343 3.127 1.00 95.75 208 GLU A O 1
ATOM 1600 N N . MET A 1 209 ? 10.510 6.013 5.259 1.00 97.38 209 MET A N 1
ATOM 1601 C CA . MET A 1 209 ? 9.376 6.926 5.075 1.00 97.38 209 MET A CA 1
ATOM 1602 C C . MET A 1 209 ? 9.806 8.366 5.341 1.00 97.38 209 MET A C 1
ATOM 1604 O O . MET A 1 209 ? 10.620 8.638 6.224 1.00 97.38 209 MET A O 1
ATOM 1608 N N . TYR A 1 210 ? 9.241 9.287 4.572 1.00 97.69 210 TYR A N 1
ATOM 1609 C CA . TYR A 1 210 ? 9.417 10.723 4.713 1.00 97.69 210 TYR A CA 1
ATOM 1610 C C . TYR A 1 210 ? 8.046 11.389 4.761 1.00 97.69 210 TYR A C 1
ATOM 1612 O O . TYR A 1 210 ? 7.152 10.990 4.017 1.00 97.69 210 TYR A O 1
ATOM 1620 N N . VAL A 1 211 ? 7.879 12.399 5.608 1.00 97.69 211 VAL A N 1
ATOM 1621 C CA . VAL A 1 211 ? 6.651 13.197 5.703 1.00 97.69 211 VAL A CA 1
ATOM 1622 C C . VAL A 1 211 ? 6.915 14.564 5.087 1.00 97.69 211 VAL A C 1
ATOM 1624 O O . VAL A 1 211 ? 7.950 15.178 5.345 1.00 97.69 211 VAL A O 1
ATOM 1627 N N . ASP A 1 212 ? 5.986 15.039 4.268 1.00 95.88 212 ASP A N 1
ATOM 1628 C CA . ASP A 1 212 ? 6.042 16.370 3.676 1.00 95.88 212 ASP A CA 1
ATOM 1629 C C . ASP A 1 212 ? 5.812 17.441 4.757 1.00 95.88 212 ASP A C 1
ATOM 1631 O O . ASP A 1 212 ? 4.842 17.387 5.522 1.00 95.88 212 ASP A O 1
ATOM 1635 N N . ARG A 1 213 ? 6.728 18.406 4.850 1.00 95.56 213 ARG A N 1
ATOM 1636 C CA . ARG A 1 213 ? 6.711 19.495 5.838 1.00 95.56 213 ARG A CA 1
ATOM 1637 C C . ARG A 1 213 ? 7.033 20.820 5.139 1.00 95.56 213 ARG A C 1
ATOM 1639 O O . ARG A 1 213 ? 7.716 20.809 4.117 1.00 95.56 213 ARG A O 1
ATOM 1646 N N . PRO A 1 214 ? 6.628 21.983 5.688 1.00 93.44 214 PRO A N 1
ATOM 1647 C CA . PRO A 1 214 ? 6.909 23.288 5.074 1.00 93.44 214 PRO A CA 1
ATOM 1648 C C . PRO A 1 214 ? 8.399 23.583 4.822 1.00 93.44 214 PRO A C 1
ATOM 1650 O O . PRO A 1 214 ? 8.728 24.392 3.961 1.00 93.44 214 PRO A O 1
ATOM 1653 N N . GLN A 1 215 ? 9.299 22.940 5.571 1.00 94.00 215 GLN A N 1
ATOM 1654 C CA . GLN A 1 215 ? 10.755 23.044 5.436 1.00 94.00 215 GLN A CA 1
ATOM 1655 C C . GLN A 1 215 ? 11.356 22.027 4.438 1.00 94.00 215 GLN A C 1
ATOM 1657 O O . GLN A 1 215 ? 12.567 22.029 4.222 1.00 94.00 215 GLN A O 1
ATOM 1662 N N . GLY A 1 216 ? 10.527 21.173 3.830 1.00 92.75 216 GLY A N 1
ATOM 1663 C CA . GLY A 1 216 ? 10.911 20.046 2.977 1.00 92.75 216 GLY A CA 1
ATOM 1664 C C . GLY A 1 216 ? 10.691 18.678 3.649 1.00 92.75 216 GLY A C 1
ATOM 1665 O O . GLY A 1 216 ? 10.371 18.625 4.836 1.00 92.75 216 GLY A O 1
ATOM 1666 N N . PRO A 1 217 ? 10.856 17.559 2.916 1.00 94.75 217 PRO A N 1
ATOM 1667 C CA . PRO A 1 217 ? 10.555 16.223 3.433 1.00 94.75 217 PRO A CA 1
ATOM 1668 C C . PRO A 1 217 ? 11.445 15.805 4.614 1.00 94.75 217 PRO A C 1
ATOM 1670 O O . PRO A 1 217 ? 12.670 15.726 4.489 1.00 94.75 217 PRO A O 1
ATOM 1673 N N . GLU A 1 218 ? 10.820 15.464 5.738 1.00 97.06 218 GLU A N 1
ATOM 1674 C CA . GLU A 1 218 ? 11.475 15.020 6.973 1.00 97.06 218 GLU A CA 1
ATOM 1675 C C . GLU A 1 218 ? 11.439 13.489 7.081 1.00 97.06 218 GLU A C 1
ATOM 1677 O O . GLU A 1 218 ? 10.419 12.874 6.780 1.00 97.06 218 GLU A O 1
ATOM 1682 N N . ALA A 1 219 ? 12.535 12.852 7.507 1.00 95.56 219 ALA A N 1
ATOM 1683 C CA . ALA A 1 219 ? 12.568 11.401 7.703 1.00 95.56 219 ALA A CA 1
ATOM 1684 C C . ALA A 1 219 ? 11.703 10.994 8.906 1.00 95.56 219 ALA A C 1
ATOM 1686 O O . ALA A 1 219 ? 11.904 11.476 10.020 1.00 95.56 219 ALA A O 1
ATOM 1687 N N . ALA A 1 220 ? 10.768 10.077 8.684 1.00 94.81 220 ALA A N 1
ATOM 1688 C CA . ALA A 1 220 ? 9.794 9.648 9.671 1.00 94.81 220 ALA A CA 1
ATOM 1689 C C . ALA A 1 220 ? 10.204 8.295 10.288 1.00 94.81 220 ALA A C 1
ATOM 1691 O O . ALA A 1 220 ? 10.288 7.303 9.558 1.00 94.81 220 ALA A O 1
ATOM 1692 N N . PRO A 1 221 ? 10.493 8.233 11.603 1.00 93.62 221 PRO A N 1
ATOM 1693 C CA . PRO A 1 221 ? 10.877 6.993 12.270 1.00 93.62 221 PRO A CA 1
ATOM 1694 C C . PRO A 1 221 ? 9.682 6.053 12.476 1.00 93.62 221 PRO A C 1
ATOM 1696 O O . PRO A 1 221 ? 8.522 6.459 12.408 1.00 93.62 221 PRO A O 1
ATOM 1699 N N . ASP A 1 222 ? 9.983 4.795 12.789 1.00 90.50 222 ASP A N 1
ATOM 1700 C CA . ASP A 1 222 ? 8.988 3.807 13.207 1.00 90.50 222 ASP A CA 1
ATOM 1701 C C . ASP A 1 222 ? 8.236 4.271 14.471 1.00 90.50 222 ASP A C 1
ATOM 1703 O O . ASP A 1 222 ? 8.831 4.827 15.398 1.00 90.50 222 ASP A O 1
ATOM 1707 N N . GLY A 1 223 ? 6.915 4.086 14.492 1.00 91.38 223 GLY A N 1
ATOM 1708 C CA . GLY A 1 223 ? 6.031 4.539 15.570 1.00 91.38 223 GLY A CA 1
ATOM 1709 C C . GLY A 1 223 ? 5.727 6.046 15.589 1.00 91.38 223 GLY A C 1
ATOM 1710 O O . GLY A 1 223 ? 5.173 6.533 16.579 1.00 91.38 223 GLY A O 1
ATOM 1711 N N . VAL A 1 224 ? 6.071 6.806 14.538 1.00 95.25 224 VAL A N 1
ATOM 1712 C CA . VAL A 1 224 ? 5.781 8.251 14.466 1.00 95.25 224 VAL A CA 1
ATOM 1713 C C . VAL A 1 224 ? 4.276 8.547 14.552 1.00 95.25 224 VAL A C 1
ATOM 1715 O O . VAL A 1 224 ? 3.439 7.804 14.036 1.00 95.25 224 VAL A O 1
ATOM 1718 N N . ARG A 1 225 ? 3.927 9.668 15.192 1.00 96.38 225 ARG A N 1
ATOM 1719 C CA . ARG A 1 225 ? 2.555 10.193 15.257 1.00 96.38 225 ARG A CA 1
ATOM 1720 C C . ARG A 1 225 ? 2.294 11.134 14.086 1.00 96.38 225 ARG A C 1
ATOM 1722 O O . ARG A 1 225 ? 3.033 12.102 13.913 1.00 96.38 225 ARG A O 1
ATOM 1729 N N . LEU A 1 226 ? 1.253 10.849 13.311 1.00 96.69 226 LEU A N 1
ATOM 1730 C CA . LEU A 1 226 ? 0.830 11.606 12.126 1.00 96.69 226 LEU A CA 1
ATOM 1731 C C . LEU A 1 226 ? -0.680 11.868 12.176 1.00 96.69 226 LEU A C 1
ATOM 1733 O O . LEU A 1 226 ? -1.375 11.351 13.053 1.00 96.69 226 LEU A O 1
ATOM 1737 N N . ARG A 1 227 ? -1.196 12.691 11.265 1.00 96.44 227 ARG A N 1
ATOM 1738 C CA . ARG A 1 227 ? -2.618 13.063 11.190 1.00 96.44 227 ARG A CA 1
ATOM 1739 C C . ARG A 1 227 ? -3.201 12.814 9.807 1.00 96.44 227 ARG A C 1
ATOM 1741 O O . ARG A 1 227 ? -2.476 12.664 8.827 1.00 96.44 227 ARG A O 1
ATOM 1748 N N . GLU A 1 228 ? -4.526 12.832 9.735 1.00 96.44 228 GLU A N 1
ATOM 1749 C CA . GLU A 1 228 ? -5.242 12.953 8.466 1.00 96.44 228 GLU A CA 1
ATOM 1750 C C . GLU A 1 228 ? -4.710 14.148 7.658 1.00 96.44 228 GLU A C 1
ATOM 1752 O O . GLU A 1 228 ? -4.461 15.227 8.203 1.00 96.44 228 GLU A O 1
ATOM 1757 N N . GLY A 1 229 ? -4.513 13.950 6.356 1.00 96.69 229 GLY A N 1
ATOM 1758 C CA . GLY A 1 229 ? -3.977 14.968 5.457 1.00 96.69 229 GLY A CA 1
ATOM 1759 C C . GLY A 1 229 ? -2.449 15.110 5.457 1.00 96.69 229 GLY A C 1
ATOM 1760 O O . GLY A 1 229 ? -1.931 15.736 4.530 1.00 96.69 229 GLY A O 1
ATOM 1761 N N . ASP A 1 230 ? -1.711 14.511 6.407 1.00 97.38 230 ASP A N 1
ATOM 1762 C CA . ASP A 1 230 ? -0.250 14.394 6.277 1.00 97.38 230 ASP A CA 1
ATOM 1763 C C . ASP A 1 230 ? 0.074 13.613 4.990 1.00 97.38 230 ASP A C 1
ATOM 1765 O O . ASP A 1 230 ? -0.518 12.570 4.695 1.00 97.38 230 ASP A O 1
ATOM 1769 N N . ARG A 1 231 ? 1.031 14.122 4.209 1.00 97.81 231 ARG A N 1
ATOM 1770 C CA . ARG A 1 231 ? 1.518 13.473 2.988 1.00 97.81 231 ARG A CA 1
ATOM 1771 C C . ARG A 1 231 ? 2.805 12.723 3.299 1.00 97.81 231 ARG A C 1
ATOM 1773 O O . ARG A 1 231 ? 3.773 13.332 3.748 1.00 97.81 231 ARG A O 1
ATOM 1780 N N . VAL A 1 232 ? 2.841 11.427 3.003 1.00 97.56 232 VAL A N 1
ATOM 1781 C CA . VAL A 1 232 ? 4.034 10.585 3.145 1.00 97.56 232 VAL A CA 1
ATOM 1782 C C . VAL A 1 232 ? 4.575 10.136 1.789 1.00 97.56 232 VAL A C 1
ATOM 1784 O O . VAL A 1 232 ? 3.828 9.893 0.840 1.00 97.56 232 VAL A O 1
ATOM 1787 N N . GLN A 1 233 ? 5.895 10.018 1.693 1.00 97.56 233 GLN A N 1
ATOM 1788 C CA . GLN A 1 233 ? 6.612 9.465 0.550 1.00 97.56 233 GLN A CA 1
ATOM 1789 C C . GLN A 1 233 ? 7.574 8.382 1.031 1.00 97.56 233 GLN A C 1
ATOM 1791 O O . GLN A 1 233 ? 8.271 8.548 2.032 1.00 97.56 233 GLN A O 1
ATOM 1796 N N . PHE A 1 234 ? 7.649 7.285 0.285 1.00 97.12 234 PHE A N 1
ATOM 1797 C CA . PHE A 1 234 ? 8.526 6.170 0.609 1.00 97.12 234 PHE A CA 1
ATOM 1798 C C . PHE A 1 234 ? 9.811 6.201 -0.217 1.00 97.12 234 PHE A C 1
ATOM 1800 O O . PHE A 1 234 ? 9.843 6.644 -1.368 1.00 97.12 234 PHE A O 1
ATOM 1807 N N . ARG A 1 235 ? 10.884 5.675 0.364 1.00 96.19 235 ARG A N 1
ATOM 1808 C CA . ARG A 1 235 ? 12.090 5.253 -0.345 1.00 96.19 235 ARG A CA 1
ATOM 1809 C C . ARG A 1 235 ? 12.346 3.796 -0.019 1.00 96.19 235 ARG A C 1
ATOM 1811 O O . ARG A 1 235 ? 12.051 3.348 1.084 1.00 96.19 235 ARG A O 1
ATOM 1818 N N . TYR A 1 236 ? 12.909 3.059 -0.961 1.00 95.69 236 TYR A N 1
ATOM 1819 C CA . TYR A 1 236 ? 13.236 1.658 -0.756 1.00 95.69 236 TYR A CA 1
ATOM 1820 C C . TYR A 1 236 ? 14.682 1.362 -1.134 1.00 95.69 236 TYR A C 1
ATOM 1822 O O . TYR A 1 236 ? 15.297 2.046 -1.956 1.00 95.69 236 TYR A O 1
ATOM 1830 N N . LYS A 1 237 ? 15.210 0.294 -0.544 1.00 94.94 237 LYS A N 1
ATOM 1831 C CA . LYS A 1 237 ? 16.412 -0.410 -0.982 1.00 94.94 237 LYS A CA 1
ATOM 1832 C C . LYS A 1 237 ? 16.006 -1.860 -1.208 1.00 94.94 237 LYS A C 1
ATOM 1834 O O . LYS A 1 237 ? 15.478 -2.469 -0.292 1.00 94.94 237 LYS A O 1
ATOM 1839 N N . ALA A 1 238 ? 16.265 -2.406 -2.390 1.00 93.62 238 ALA A N 1
ATOM 1840 C CA . ALA A 1 238 ? 15.808 -3.752 -2.750 1.00 93.62 238 ALA A CA 1
ATOM 1841 C C . ALA A 1 238 ? 16.838 -4.868 -2.512 1.00 93.62 238 ALA A C 1
ATOM 1843 O O . ALA A 1 238 ? 16.476 -6.033 -2.440 1.00 93.62 238 ALA A O 1
ATOM 1844 N N . ALA A 1 239 ? 18.118 -4.505 -2.360 1.00 91.56 239 ALA A N 1
ATOM 1845 C CA . ALA A 1 239 ? 19.208 -5.392 -1.934 1.00 91.56 239 ALA A CA 1
ATOM 1846 C C . ALA A 1 239 ? 19.393 -6.696 -2.745 1.00 91.56 239 ALA A C 1
ATOM 1848 O O . ALA A 1 239 ? 19.960 -7.654 -2.231 1.00 91.56 239 ALA A O 1
ATOM 1849 N N . GLY A 1 240 ? 18.979 -6.704 -4.015 1.00 91.75 240 GLY A N 1
ATOM 1850 C CA . GLY A 1 240 ? 19.077 -7.855 -4.919 1.00 91.75 240 GLY A CA 1
ATOM 1851 C C . GLY A 1 240 ? 17.738 -8.229 -5.551 1.00 91.75 240 GLY A C 1
ATOM 1852 O O . GLY A 1 240 ? 17.716 -8.609 -6.718 1.00 91.75 240 GLY A O 1
ATOM 1853 N N . HIS A 1 241 ? 16.636 -8.022 -4.828 1.00 94.50 241 HIS A N 1
ATOM 1854 C CA . HIS A 1 241 ? 15.300 -8.387 -5.288 1.00 94.50 241 HIS A CA 1
ATOM 1855 C C . HIS A 1 241 ? 14.832 -7.575 -6.499 1.00 94.50 241 HIS A C 1
ATOM 1857 O O . HIS A 1 241 ? 15.020 -6.356 -6.569 1.00 94.50 241 HIS A O 1
ATOM 1863 N N . GLY A 1 242 ? 14.188 -8.271 -7.438 1.00 95.38 242 GLY A N 1
ATOM 1864 C CA . GLY A 1 242 ? 13.706 -7.713 -8.701 1.00 95.38 242 GLY A CA 1
ATOM 1865 C C . GLY A 1 242 ? 12.298 -7.118 -8.650 1.00 95.38 242 GLY A C 1
ATOM 1866 O O . GLY A 1 242 ? 11.940 -6.376 -9.561 1.00 95.38 242 GLY A O 1
ATOM 1867 N N . TYR A 1 243 ? 11.506 -7.411 -7.614 1.00 97.12 243 TYR A N 1
ATOM 1868 C CA . TYR A 1 243 ? 10.100 -7.011 -7.506 1.00 97.12 243 TYR A CA 1
ATOM 1869 C C . TYR A 1 243 ? 9.756 -6.411 -6.140 1.00 97.12 243 TYR A C 1
ATOM 1871 O O . TYR A 1 243 ? 10.305 -6.819 -5.114 1.00 97.12 243 TYR A O 1
ATOM 1879 N N . LEU A 1 244 ? 8.807 -5.468 -6.139 1.00 97.25 244 LEU A N 1
ATOM 1880 C CA . LEU A 1 244 ? 8.293 -4.791 -4.947 1.00 97.25 244 LEU A CA 1
ATOM 1881 C C . LEU A 1 244 ? 6.761 -4.740 -4.947 1.00 97.25 244 LEU A C 1
ATOM 1883 O O . LEU A 1 244 ? 6.148 -4.311 -5.928 1.00 97.25 244 LEU A O 1
ATOM 1887 N N . PHE A 1 245 ? 6.161 -5.115 -3.817 1.00 97.44 245 PHE A N 1
ATOM 1888 C CA . PHE A 1 245 ? 4.785 -4.765 -3.463 1.00 97.44 245 PHE A CA 1
ATOM 1889 C C . PHE A 1 245 ? 4.792 -3.975 -2.146 1.00 97.44 245 PHE A C 1
ATOM 1891 O O . PHE A 1 245 ? 5.423 -4.411 -1.188 1.00 97.44 245 PHE A O 1
ATOM 1898 N N . VAL A 1 246 ? 4.093 -2.841 -2.070 1.00 97.06 246 VAL A N 1
ATOM 1899 C CA . VAL A 1 246 ? 3.841 -2.109 -0.817 1.00 97.06 246 VAL A CA 1
ATOM 1900 C C . VAL A 1 246 ? 2.343 -2.085 -0.531 1.00 97.06 246 VAL A C 1
ATOM 1902 O O . VAL A 1 246 ? 1.552 -1.759 -1.417 1.00 97.06 246 VAL A O 1
ATOM 1905 N N . VAL A 1 247 ? 1.958 -2.397 0.705 1.00 97.00 247 VAL A N 1
ATOM 1906 C CA . VAL A 1 247 ? 0.575 -2.304 1.204 1.00 97.00 247 VAL A CA 1
ATOM 1907 C C . VAL A 1 247 ? 0.541 -1.533 2.525 1.00 97.00 247 VAL A C 1
ATOM 1909 O O . VAL A 1 247 ? 1.549 -1.487 3.235 1.00 97.00 247 VAL A O 1
ATOM 1912 N N . SER A 1 248 ? -0.611 -0.969 2.884 1.00 96.12 248 SER A N 1
ATOM 1913 C CA . SER A 1 248 ? -0.904 -0.558 4.261 1.00 96.12 248 SER A CA 1
ATOM 1914 C C . SER A 1 248 ? -1.949 -1.464 4.908 1.00 96.12 248 SER A C 1
ATOM 1916 O O . SER A 1 248 ? -2.746 -2.103 4.221 1.00 96.12 248 SER A O 1
ATOM 1918 N N . ILE A 1 249 ? -1.908 -1.538 6.237 1.00 95.38 249 ILE A N 1
ATOM 1919 C CA . ILE A 1 249 ? -2.907 -2.190 7.085 1.00 95.38 249 ILE A CA 1
ATOM 1920 C C . ILE A 1 249 ? -3.300 -1.190 8.165 1.00 95.38 249 ILE A C 1
ATOM 1922 O O . ILE A 1 249 ? -2.470 -0.833 9.005 1.00 95.38 249 ILE A O 1
ATOM 1926 N N . ASP A 1 250 ? -4.546 -0.729 8.142 1.00 94.38 250 ASP A N 1
ATOM 1927 C CA . ASP A 1 250 ? -5.010 0.347 9.018 1.00 94.38 250 ASP A CA 1
ATOM 1928 C C . ASP A 1 250 ? -5.508 -0.130 10.402 1.00 94.38 250 ASP A C 1
ATOM 1930 O O . ASP A 1 250 ? -5.521 -1.322 10.743 1.00 94.38 250 ASP A O 1
ATOM 1934 N N . ALA A 1 251 ? -5.990 0.824 11.204 1.00 89.75 251 ALA A N 1
ATOM 1935 C CA . ALA A 1 251 ? -6.534 0.585 12.538 1.00 89.75 251 ALA A CA 1
ATOM 1936 C C . ALA A 1 251 ? -7.828 -0.257 12.549 1.00 89.75 251 ALA A C 1
ATOM 1938 O O . ALA A 1 251 ? -8.148 -0.859 13.581 1.00 89.75 251 ALA A O 1
ATOM 1939 N N . ARG A 1 252 ? -8.512 -0.404 11.407 1.00 89.25 252 ARG A N 1
ATOM 1940 C CA . ARG A 1 252 ? -9.684 -1.274 11.194 1.00 89.25 252 ARG A CA 1
ATOM 1941 C C . ARG A 1 252 ? -9.298 -2.668 10.668 1.00 89.25 252 ARG A C 1
ATOM 1943 O O . ARG A 1 252 ? -10.127 -3.570 10.716 1.00 89.25 252 ARG A O 1
ATOM 1950 N N . GLY A 1 253 ? -8.053 -2.857 10.225 1.00 90.44 253 GLY A N 1
ATOM 1951 C CA . GLY A 1 253 ? -7.570 -4.087 9.590 1.00 90.44 253 GLY A CA 1
ATOM 1952 C C . GLY A 1 253 ? -7.800 -4.129 8.076 1.00 90.44 253 GLY A C 1
ATOM 1953 O O . GLY A 1 253 ? -7.672 -5.195 7.483 1.00 90.44 253 GLY A O 1
ATOM 1954 N N . VAL A 1 254 ? -8.135 -2.995 7.452 1.00 93.88 254 VAL A N 1
ATOM 1955 C CA . VAL A 1 254 ? -8.275 -2.884 5.995 1.00 93.88 254 VAL A CA 1
ATOM 1956 C C . VAL A 1 254 ? -6.885 -2.936 5.368 1.00 93.88 254 VAL A C 1
ATOM 1958 O O . VAL A 1 254 ? -6.028 -2.114 5.696 1.00 93.88 254 VAL A O 1
ATOM 1961 N N . ILE A 1 255 ? -6.674 -3.895 4.467 1.00 95.75 255 ILE A N 1
ATOM 1962 C CA . ILE A 1 255 ? -5.452 -4.031 3.671 1.00 95.75 255 ILE A CA 1
ATOM 1963 C C . ILE A 1 255 ? -5.635 -3.201 2.396 1.00 95.75 255 ILE A C 1
ATOM 1965 O O . ILE A 1 255 ? -6.618 -3.380 1.684 1.00 95.75 255 ILE A O 1
ATOM 1969 N N . SER A 1 256 ? -4.710 -2.286 2.103 1.00 95.81 256 SER A N 1
ATOM 1970 C CA . SER A 1 256 ? -4.774 -1.426 0.910 1.00 95.81 256 SER A CA 1
ATOM 1971 C C . SER A 1 256 ? -3.478 -1.501 0.095 1.00 95.81 256 SER A C 1
ATOM 1973 O O . SER A 1 256 ? -2.403 -1.304 0.667 1.00 95.81 256 SER A O 1
ATOM 1975 N N . PRO A 1 257 ? -3.526 -1.756 -1.227 1.00 96.81 257 PRO A N 1
ATOM 1976 C CA . PRO A 1 257 ? -2.342 -1.705 -2.079 1.00 96.81 257 PRO A CA 1
ATOM 1977 C C . PRO A 1 257 ? -1.882 -0.250 -2.260 1.00 96.81 257 PRO A C 1
ATOM 1979 O O . PRO A 1 257 ? -2.669 0.617 -2.634 1.00 96.81 257 PRO A O 1
ATOM 1982 N N . LEU A 1 258 ? -0.602 0.019 -1.986 1.00 96.19 258 LEU A N 1
ATOM 1983 C CA . LEU A 1 258 ? 0.021 1.338 -2.167 1.00 96.19 258 LEU A CA 1
ATOM 1984 C C . LEU A 1 258 ? 0.973 1.380 -3.365 1.00 96.19 258 LEU A C 1
ATOM 1986 O O . LEU A 1 258 ? 1.105 2.418 -4.009 1.00 96.19 258 LEU A O 1
ATOM 1990 N N . TYR A 1 259 ? 1.665 0.274 -3.645 1.00 97.06 259 TYR A N 1
ATOM 1991 C CA . TYR A 1 259 ? 2.515 0.145 -4.824 1.00 97.06 259 TYR A CA 1
ATOM 1992 C C . TYR A 1 259 ? 2.572 -1.312 -5.313 1.00 97.06 259 TYR A C 1
ATOM 1994 O O . TYR A 1 259 ? 3.139 -2.144 -4.604 1.00 97.06 259 TYR A O 1
ATOM 2002 N N . PRO A 1 260 ? 2.052 -1.636 -6.511 1.00 96.44 260 PRO A N 1
ATOM 2003 C CA . PRO A 1 260 ? 1.193 -0.778 -7.336 1.00 96.44 260 PRO A CA 1
ATOM 2004 C C . PRO A 1 260 ? -0.032 -0.254 -6.564 1.00 96.44 260 PRO A C 1
ATOM 2006 O O . PRO A 1 260 ? -0.463 -0.853 -5.586 1.00 96.44 260 PRO A O 1
ATOM 2009 N N . ASP A 1 261 ? -0.598 0.862 -7.020 1.00 93.38 261 ASP A N 1
ATOM 2010 C CA . ASP A 1 261 ? -1.767 1.551 -6.440 1.00 93.38 261 ASP A CA 1
ATOM 2011 C C . ASP A 1 261 ? -3.113 0.843 -6.716 1.00 93.38 261 ASP A C 1
ATOM 2013 O O . ASP A 1 261 ? -4.189 1.431 -6.608 1.00 93.38 261 ASP A O 1
ATOM 2017 N N . HIS A 1 262 ? -3.059 -0.424 -7.126 1.00 90.50 262 HIS A N 1
ATOM 2018 C CA . HIS A 1 262 ? -4.203 -1.229 -7.527 1.00 90.50 262 HIS A CA 1
ATOM 2019 C C . HIS A 1 262 ? -3.954 -2.715 -7.223 1.00 90.50 262 HIS A C 1
ATOM 2021 O O . HIS A 1 262 ? -2.805 -3.167 -7.261 1.00 90.50 262 HIS A O 1
ATOM 2027 N N . PRO A 1 263 ? -5.013 -3.504 -6.958 1.00 90.75 263 PRO A N 1
ATOM 2028 C CA . PRO A 1 263 ? -4.890 -4.953 -6.851 1.00 90.75 263 PRO A CA 1
ATOM 2029 C C . PRO A 1 263 ? -4.371 -5.527 -8.177 1.00 90.75 263 PRO A C 1
ATOM 2031 O O . PRO A 1 263 ? -4.873 -5.208 -9.256 1.00 90.75 263 PRO A O 1
ATOM 2034 N N . GLY A 1 264 ? -3.329 -6.354 -8.101 1.00 95.06 264 GLY A N 1
ATOM 2035 C CA . GLY A 1 264 ? -2.588 -6.826 -9.269 1.00 95.06 264 GLY A CA 1
ATOM 2036 C C . GLY A 1 264 ? -1.358 -7.638 -8.872 1.00 95.06 264 GLY A C 1
ATOM 2037 O O . GLY A 1 264 ? -1.376 -8.339 -7.863 1.00 95.06 264 GLY A O 1
ATOM 2038 N N . THR A 1 265 ? -0.282 -7.540 -9.651 1.00 95.88 265 THR A N 1
ATOM 2039 C CA . THR A 1 265 ? 1.018 -8.164 -9.346 1.00 95.88 265 THR A CA 1
ATOM 2040 C C . THR A 1 265 ? 2.060 -7.119 -8.959 1.00 95.88 265 THR A C 1
ATOM 2042 O O . THR A 1 265 ? 2.013 -6.006 -9.482 1.00 95.88 265 THR A O 1
ATOM 2045 N N . SER A 1 266 ? 3.035 -7.483 -8.120 1.00 96.56 266 SER A N 1
ATOM 2046 C CA . SER A 1 266 ? 4.175 -6.616 -7.791 1.00 96.56 266 SER A CA 1
ATOM 2047 C C . SER A 1 266 ? 4.876 -6.099 -9.050 1.00 96.56 266 SER A C 1
ATOM 2049 O O . SER A 1 266 ? 4.935 -6.771 -10.086 1.00 96.56 266 SER A O 1
ATOM 2051 N N . LEU A 1 267 ? 5.405 -4.880 -8.965 1.00 96.44 267 LEU A N 1
ATOM 2052 C CA . LEU A 1 267 ? 6.104 -4.257 -10.083 1.00 96.44 267 LEU A CA 1
ATOM 2053 C C . LEU A 1 267 ? 7.594 -4.582 -10.032 1.00 96.44 267 LEU A C 1
ATOM 2055 O O . LEU A 1 267 ? 8.199 -4.634 -8.959 1.00 96.44 267 LEU A O 1
ATOM 2059 N N . ALA A 1 268 ? 8.177 -4.780 -11.214 1.00 96.25 268 ALA A N 1
ATOM 2060 C CA . ALA A 1 268 ? 9.616 -4.913 -11.367 1.00 96.25 268 ALA A CA 1
ATOM 2061 C C . ALA A 1 268 ? 10.307 -3.592 -10.997 1.00 96.25 268 ALA A C 1
ATOM 2063 O O . ALA A 1 268 ? 9.873 -2.512 -11.409 1.00 96.25 268 ALA A O 1
ATOM 2064 N N . ILE A 1 269 ? 11.394 -3.685 -10.239 1.00 95.06 269 ILE A N 1
ATOM 2065 C CA . ILE A 1 269 ? 12.137 -2.555 -9.684 1.00 95.06 269 ILE A CA 1
ATOM 2066 C C . ILE A 1 269 ? 13.645 -2.701 -9.910 1.00 95.06 269 ILE A C 1
ATOM 2068 O O . ILE A 1 269 ? 14.176 -3.772 -10.184 1.00 95.06 269 ILE A O 1
ATOM 2072 N N . ASP A 1 270 ? 14.358 -1.586 -9.779 1.00 89.50 270 ASP A N 1
ATOM 2073 C CA . ASP A 1 270 ? 15.820 -1.557 -9.842 1.00 89.50 270 ASP A CA 1
ATOM 2074 C C . ASP A 1 270 ? 16.435 -2.019 -8.512 1.00 89.50 270 ASP A C 1
ATOM 2076 O O . ASP A 1 270 ? 16.307 -1.342 -7.487 1.00 89.50 270 ASP A O 1
ATOM 2080 N N . ALA A 1 271 ? 17.129 -3.156 -8.553 1.00 84.75 271 ALA A N 1
ATOM 2081 C CA . ALA A 1 271 ? 17.770 -3.777 -7.399 1.00 84.75 271 ALA A CA 1
ATOM 2082 C C . ALA A 1 271 ? 19.010 -3.020 -6.870 1.00 84.75 271 ALA A C 1
ATOM 2084 O O . ALA A 1 271 ? 19.462 -3.278 -5.750 1.00 84.75 271 ALA A O 1
ATOM 2085 N N . THR A 1 272 ? 19.599 -2.113 -7.663 1.00 78.44 272 THR A N 1
ATOM 2086 C CA . THR A 1 272 ? 21.007 -1.696 -7.499 1.00 78.44 272 THR A CA 1
ATOM 2087 C C . THR A 1 272 ? 21.242 -0.539 -6.528 1.00 78.44 272 THR A C 1
ATOM 2089 O O . THR A 1 272 ? 22.356 -0.380 -6.023 1.00 78.44 272 THR A O 1
ATOM 2092 N N . ARG A 1 273 ? 20.237 0.307 -6.267 1.00 83.31 273 ARG A N 1
ATOM 2093 C CA . ARG A 1 273 ? 20.380 1.540 -5.465 1.00 83.31 273 ARG A CA 1
ATOM 2094 C C . ARG A 1 273 ? 19.151 1.787 -4.597 1.00 83.31 273 ARG A C 1
ATOM 2096 O O . ARG A 1 273 ? 18.103 1.184 -4.798 1.00 83.31 273 ARG A O 1
ATOM 2103 N N . ARG A 1 274 ? 19.269 2.723 -3.648 1.00 88.56 274 ARG A N 1
ATOM 2104 C CA . ARG A 1 274 ? 18.080 3.305 -3.014 1.00 88.56 274 ARG A CA 1
ATOM 2105 C C . ARG A 1 274 ? 17.313 4.125 -4.046 1.00 88.56 274 ARG A C 1
ATOM 2107 O O . ARG A 1 274 ? 17.934 4.921 -4.753 1.00 88.56 274 ARG A O 1
ATOM 2114 N N . LYS A 1 275 ? 15.992 3.969 -4.101 1.00 93.12 275 LYS A N 1
ATOM 2115 C CA . LYS A 1 275 ? 15.111 4.774 -4.956 1.00 93.12 275 LYS A CA 1
ATOM 2116 C C . LYS A 1 275 ? 13.956 5.362 -4.166 1.00 93.12 275 LYS A C 1
ATOM 2118 O O . LYS A 1 275 ? 13.533 4.811 -3.154 1.00 93.12 275 LYS A O 1
ATOM 2123 N N . ILE A 1 276 ? 13.473 6.503 -4.644 1.00 93.31 276 ILE A N 1
ATOM 2124 C CA . ILE A 1 276 ? 12.192 7.069 -4.229 1.00 93.31 276 ILE A CA 1
ATOM 2125 C C . ILE A 1 276 ? 11.099 6.228 -4.889 1.00 93.31 276 ILE A C 1
ATOM 2127 O O . ILE A 1 276 ? 11.211 5.900 -6.071 1.00 93.31 276 ILE A O 1
ATOM 2131 N N . LEU A 1 277 ? 10.080 5.858 -4.120 1.00 93.75 277 LEU A N 1
ATOM 2132 C CA . LEU A 1 277 ? 8.868 5.255 -4.651 1.00 93.75 277 LEU A CA 1
ATOM 2133 C C . LEU A 1 277 ? 8.036 6.371 -5.289 1.00 93.75 277 LEU A C 1
ATOM 2135 O O . LEU A 1 277 ? 7.779 7.387 -4.642 1.00 93.75 277 LEU A O 1
ATOM 2139 N N . GLU A 1 278 ? 7.673 6.221 -6.560 1.00 89.06 278 GLU A 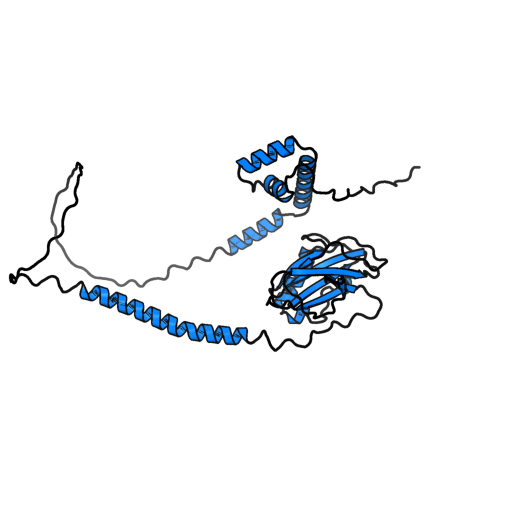N 1
ATOM 2140 C CA . GLU A 1 278 ? 6.931 7.263 -7.273 1.00 89.06 278 GLU A CA 1
ATOM 2141 C C . GLU A 1 278 ? 5.548 7.484 -6.646 1.00 89.06 278 GLU A C 1
ATOM 2143 O O . GLU A 1 278 ? 4.860 6.540 -6.262 1.00 89.06 278 GLU A O 1
ATOM 2148 N N . GLY A 1 279 ? 5.155 8.755 -6.540 1.00 88.38 279 GLY A N 1
ATOM 2149 C CA . GLY A 1 279 ? 3.936 9.176 -5.856 1.00 88.38 279 GLY A CA 1
ATOM 2150 C C . GLY A 1 279 ? 4.148 9.610 -4.401 1.00 88.38 279 GLY A C 1
ATOM 2151 O O . GLY A 1 279 ? 5.260 9.863 -3.927 1.00 88.38 279 GLY A O 1
ATOM 2152 N N . SER A 1 280 ? 3.021 9.773 -3.711 1.00 91.88 280 SER A N 1
ATOM 2153 C CA . SER A 1 280 ? 2.927 10.084 -2.283 1.00 91.88 280 SER A CA 1
ATOM 2154 C C . SER A 1 280 ? 1.540 9.679 -1.793 1.00 91.88 280 SER A C 1
ATOM 2156 O O . SER A 1 280 ? 0.571 9.837 -2.537 1.00 91.88 280 SER A O 1
ATOM 2158 N N . VAL A 1 281 ? 1.439 9.199 -0.559 1.00 95.38 281 VAL A N 1
ATOM 2159 C CA . VAL A 1 281 ? 0.170 8.813 0.066 1.00 95.38 281 VAL A CA 1
ATOM 2160 C C . VAL A 1 281 ? -0.290 9.960 0.959 1.00 95.38 281 VAL A C 1
ATOM 2162 O O . VAL A 1 281 ? 0.502 10.492 1.732 1.00 95.38 281 VAL A O 1
ATOM 2165 N N . ILE A 1 282 ? -1.553 10.362 0.841 1.00 97.00 282 ILE A N 1
ATOM 2166 C CA . ILE A 1 282 ? -2.193 11.276 1.795 1.00 97.00 282 ILE A CA 1
ATOM 2167 C C . ILE A 1 282 ? -2.900 10.396 2.821 1.00 97.00 282 ILE A C 1
ATOM 2169 O O . ILE A 1 282 ? -3.698 9.543 2.434 1.00 97.00 282 ILE A O 1
ATOM 2173 N N . LEU A 1 283 ? -2.589 10.573 4.103 1.00 96.38 283 LEU A N 1
ATOM 2174 C CA . LEU A 1 283 ? -3.190 9.774 5.168 1.00 96.38 283 LEU A CA 1
ATOM 2175 C C . LEU A 1 283 ? -4.678 10.111 5.342 1.00 96.38 283 LEU A C 1
ATOM 2177 O O . LEU A 1 283 ? -5.051 11.284 5.391 1.00 96.38 283 LEU A O 1
ATOM 2181 N N . ASP A 1 284 ? -5.513 9.078 5.463 1.00 94.88 284 ASP A N 1
ATOM 2182 C CA . ASP A 1 284 ? -6.941 9.204 5.768 1.00 94.88 284 ASP A CA 1
ATOM 2183 C C . ASP A 1 284 ? -7.205 9.400 7.276 1.00 94.88 284 ASP A C 1
ATOM 2185 O O . ASP A 1 284 ? -6.313 9.262 8.118 1.00 94.88 284 ASP A O 1
ATOM 2189 N N . GLY A 1 285 ? -8.459 9.695 7.627 1.00 92.00 285 GLY A N 1
ATOM 2190 C CA . GLY A 1 285 ? -8.930 9.857 9.008 1.00 92.00 285 GLY A CA 1
ATOM 2191 C C . GLY A 1 285 ? -9.054 8.570 9.838 1.00 92.00 285 GLY A C 1
ATOM 2192 O O . GLY A 1 285 ? -9.758 8.570 10.850 1.00 92.00 285 GLY A O 1
ATOM 2193 N N . ALA A 1 286 ? -8.423 7.455 9.448 1.00 92.31 286 ALA A N 1
ATOM 2194 C CA . ALA A 1 286 ? -8.491 6.191 10.189 1.00 92.31 286 ALA A CA 1
ATOM 2195 C C . ALA A 1 286 ? -7.617 6.218 11.460 1.00 92.31 286 ALA A C 1
ATOM 2197 O O . ALA A 1 286 ? -6.504 5.696 11.479 1.00 92.31 286 ALA A O 1
ATOM 2198 N N . ILE A 1 287 ? -8.126 6.836 12.532 1.00 94.38 287 ILE A N 1
ATOM 2199 C CA . ILE A 1 287 ? -7.438 6.982 13.829 1.00 94.38 287 ILE A CA 1
ATOM 2200 C C . ILE A 1 287 ? -6.952 5.627 14.371 1.00 94.38 287 ILE A C 1
ATOM 2202 O O . ILE A 1 287 ? -7.716 4.663 14.434 1.00 94.38 287 ILE A O 1
ATOM 2206 N N . GLY A 1 288 ? -5.704 5.589 14.848 1.00 92.50 288 GLY A N 1
ATOM 2207 C CA . GLY A 1 288 ? -5.065 4.411 15.440 1.00 92.50 288 GLY A CA 1
ATOM 2208 C C . GLY A 1 288 ? -3.787 3.982 14.704 1.00 92.50 288 GLY A C 1
ATOM 2209 O O . GLY A 1 288 ? -3.223 4.765 13.939 1.00 92.50 288 GLY A O 1
ATOM 2210 N N . PRO A 1 289 ? -3.278 2.764 14.953 1.00 93.00 289 PRO A N 1
ATOM 2211 C CA . PRO A 1 289 ? -2.080 2.268 14.284 1.00 93.00 289 PRO A CA 1
ATOM 2212 C C . PRO A 1 289 ? -2.346 1.958 12.804 1.00 93.00 289 PRO A C 1
ATOM 2214 O O . PRO A 1 289 ? -3.319 1.280 12.483 1.00 93.00 289 PRO A O 1
ATOM 2217 N N . GLU A 1 290 ? -1.446 2.380 11.917 1.00 94.50 290 GLU A N 1
ATOM 2218 C CA . GLU A 1 290 ? -1.352 1.884 10.538 1.00 94.50 290 GLU A CA 1
ATOM 2219 C C . GLU A 1 290 ? 0.060 1.344 10.298 1.00 94.50 290 GLU A C 1
ATOM 2221 O O . GLU A 1 290 ? 1.043 1.992 10.656 1.00 94.50 290 GLU A O 1
ATOM 2226 N N . ARG A 1 291 ? 0.172 0.156 9.695 1.00 94.25 291 ARG A N 1
ATOM 2227 C CA . ARG A 1 291 ? 1.461 -0.449 9.340 1.00 94.25 291 ARG A CA 1
ATOM 2228 C C . ARG A 1 291 ? 1.601 -0.546 7.827 1.00 94.25 291 ARG A C 1
ATOM 2230 O O . ARG A 1 291 ? 0.768 -1.153 7.160 1.00 94.25 291 ARG A O 1
ATOM 2237 N N . PHE A 1 292 ? 2.686 0.004 7.302 1.00 95.50 292 PHE A N 1
ATOM 2238 C CA . PHE A 1 292 ? 3.129 -0.183 5.927 1.00 95.50 292 PHE A CA 1
ATOM 2239 C C . PHE A 1 292 ? 4.033 -1.412 5.851 1.00 95.50 292 PHE A C 1
ATOM 2241 O O . PHE A 1 292 ? 4.951 -1.549 6.663 1.00 95.50 292 PHE A O 1
ATOM 2248 N N . LEU A 1 293 ? 3.789 -2.292 4.882 1.00 95.19 293 LEU A N 1
ATOM 2249 C CA . LEU A 1 293 ? 4.596 -3.481 4.607 1.00 95.19 293 LEU A CA 1
ATOM 2250 C C . LEU A 1 293 ? 5.115 -3.411 3.172 1.00 95.19 293 LEU A C 1
ATOM 2252 O O . LEU A 1 293 ? 4.331 -3.222 2.244 1.00 95.19 293 LEU A O 1
ATOM 2256 N N . ALA A 1 294 ? 6.423 -3.578 2.998 1.00 95.88 294 ALA A N 1
ATOM 2257 C CA . ALA A 1 294 ? 7.083 -3.688 1.704 1.00 95.88 294 ALA A CA 1
ATOM 2258 C C . ALA A 1 294 ? 7.641 -5.103 1.524 1.00 95.88 294 ALA A C 1
ATOM 2260 O O . ALA A 1 294 ? 8.541 -5.514 2.259 1.00 95.88 294 ALA A O 1
ATOM 2261 N N . PHE A 1 295 ? 7.103 -5.819 0.541 1.00 95.62 295 PHE A N 1
ATOM 2262 C CA . PHE A 1 295 ? 7.485 -7.168 0.141 1.00 95.62 295 PHE A CA 1
ATOM 2263 C C . PHE A 1 295 ? 8.458 -7.094 -1.035 1.00 95.62 295 PHE A C 1
ATOM 2265 O O . PHE A 1 295 ? 8.098 -6.618 -2.115 1.00 95.62 295 PHE A O 1
ATOM 2272 N N . PHE A 1 296 ? 9.679 -7.570 -0.823 1.00 95.56 296 PHE A N 1
ATOM 2273 C CA . PHE A 1 296 ? 10.742 -7.646 -1.817 1.00 95.56 296 PHE A CA 1
ATOM 2274 C C . PHE A 1 296 ? 10.911 -9.100 -2.248 1.00 95.56 296 PHE A C 1
ATOM 2276 O O . PHE A 1 296 ? 10.916 -9.990 -1.406 1.00 95.56 296 PHE A O 1
ATOM 2283 N N . SER A 1 297 ? 10.995 -9.351 -3.552 1.00 95.50 297 SER A N 1
ATOM 2284 C CA . SER A 1 297 ? 10.955 -10.714 -4.098 1.00 95.50 297 SER A CA 1
ATOM 2285 C C . SER A 1 297 ? 11.680 -10.843 -5.436 1.00 95.50 297 SER A C 1
ATOM 2287 O O . SER A 1 297 ? 11.862 -9.865 -6.166 1.00 95.50 297 SER A O 1
ATOM 2289 N N . ASP A 1 298 ? 12.065 -12.072 -5.778 1.00 94.81 298 ASP A N 1
ATOM 2290 C CA . ASP A 1 298 ? 12.717 -12.399 -7.058 1.00 94.81 298 ASP A CA 1
ATOM 2291 C C . ASP A 1 298 ? 11.714 -12.776 -8.166 1.00 94.81 298 ASP A C 1
ATOM 2293 O O . ASP A 1 298 ? 12.084 -12.877 -9.336 1.00 94.81 298 ASP A O 1
ATOM 2297 N N . GLN A 1 299 ? 10.434 -12.943 -7.818 1.00 95.00 299 GLN A N 1
ATOM 2298 C CA . GLN A 1 299 ? 9.334 -13.242 -8.740 1.00 95.00 299 GLN A CA 1
ATOM 2299 C C . GLN A 1 299 ? 8.122 -12.326 -8.481 1.00 95.00 299 GLN A C 1
ATOM 2301 O O . GLN A 1 299 ? 7.978 -11.817 -7.369 1.00 95.00 299 GLN A O 1
ATOM 2306 N N . PRO A 1 300 ? 7.223 -12.122 -9.465 1.00 96.44 300 PRO A N 1
ATOM 2307 C CA . PRO A 1 300 ? 5.997 -11.356 -9.258 1.00 96.44 300 PRO A CA 1
ATOM 2308 C C . PRO A 1 300 ? 5.101 -11.963 -8.163 1.00 96.44 300 PRO A C 1
ATOM 2310 O O . PRO A 1 300 ? 4.732 -13.133 -8.227 1.00 96.44 300 PRO A O 1
ATOM 2313 N N . LEU A 1 301 ? 4.683 -11.142 -7.200 1.00 95.81 301 LEU A N 1
ATOM 2314 C CA . LEU A 1 301 ? 3.760 -11.493 -6.120 1.00 95.81 301 LEU A CA 1
ATOM 2315 C C . LEU A 1 301 ? 2.347 -11.027 -6.476 1.00 95.81 301 LEU A C 1
ATOM 2317 O O . LEU A 1 301 ? 2.159 -9.870 -6.847 1.00 95.81 301 LEU A O 1
ATOM 2321 N N . SER A 1 302 ? 1.351 -11.902 -6.339 1.00 96.19 302 SER A N 1
ATOM 2322 C CA . SER A 1 302 ? -0.064 -11.558 -6.538 1.00 96.19 302 SER A CA 1
ATOM 2323 C C . SER A 1 302 ? -0.658 -10.919 -5.284 1.00 96.19 302 SER A C 1
ATOM 2325 O O . SER A 1 302 ? -0.570 -11.501 -4.201 1.00 96.19 302 SER A O 1
ATOM 2327 N N . PHE A 1 303 ? -1.327 -9.772 -5.432 1.00 96.38 303 PHE A N 1
ATOM 2328 C CA . PHE A 1 303 ? -2.012 -9.086 -4.335 1.00 96.38 303 PHE A CA 1
ATOM 2329 C C . PHE A 1 303 ? -3.021 -9.995 -3.628 1.00 96.38 303 PHE A C 1
ATOM 2331 O O . PHE A 1 303 ? -3.004 -10.051 -2.408 1.00 96.38 303 PHE A O 1
ATOM 2338 N N . ALA A 1 304 ? -3.811 -10.784 -4.364 1.00 95.38 304 ALA A N 1
ATOM 2339 C CA . ALA A 1 304 ? -4.793 -11.697 -3.769 1.00 95.38 304 ALA A CA 1
ATOM 2340 C C . ALA A 1 304 ? -4.148 -12.759 -2.850 1.00 95.38 304 ALA A C 1
ATOM 2342 O O . ALA A 1 304 ? -4.732 -13.165 -1.848 1.00 95.38 304 ALA A O 1
ATOM 2343 N N . VAL A 1 305 ? -2.914 -13.186 -3.156 1.00 92.94 305 VAL A N 1
ATOM 2344 C CA . VAL A 1 305 ? -2.151 -14.122 -2.310 1.00 92.94 305 VAL A CA 1
ATOM 2345 C C . VAL A 1 305 ? -1.578 -13.411 -1.080 1.00 92.94 305 VAL A C 1
ATOM 2347 O O . VAL A 1 305 ? -1.589 -13.982 0.010 1.00 92.94 305 VAL A O 1
ATOM 2350 N N . LEU A 1 306 ? -1.103 -12.168 -1.233 1.00 94.06 306 LEU A N 1
ATOM 2351 C CA . LEU A 1 306 ? -0.651 -11.334 -0.112 1.00 94.06 306 LEU A CA 1
ATOM 2352 C C . LEU A 1 306 ? -1.808 -11.037 0.853 1.00 94.06 306 LEU A C 1
ATOM 2354 O O . LEU A 1 306 ? -1.678 -11.245 2.055 1.00 94.06 306 LEU A O 1
ATOM 2358 N N . GLU A 1 307 ? -2.946 -10.603 0.317 1.00 94.69 307 GLU A N 1
ATOM 2359 C CA . GLU A 1 307 ? -4.164 -10.252 1.041 1.00 94.69 307 GLU A CA 1
ATOM 2360 C C . GLU A 1 307 ? -4.692 -11.442 1.847 1.00 94.69 307 GLU A C 1
ATOM 2362 O O . GLU A 1 307 ? -4.754 -11.357 3.071 1.00 94.69 307 GLU A O 1
ATOM 2367 N N . ALA A 1 308 ? -4.936 -12.596 1.213 1.00 93.00 308 ALA A N 1
ATOM 2368 C CA . ALA A 1 308 ? -5.428 -13.792 1.904 1.00 93.00 308 ALA A CA 1
ATOM 2369 C C . ALA A 1 308 ? -4.507 -14.264 3.053 1.00 93.00 308 ALA A C 1
ATOM 2371 O O . ALA A 1 308 ? -4.989 -14.759 4.081 1.00 93.00 308 ALA A O 1
ATOM 2372 N N . ARG A 1 309 ? -3.183 -14.090 2.913 1.00 91.38 309 ARG A N 1
ATOM 2373 C CA . ARG A 1 309 ? -2.199 -14.381 3.973 1.00 91.38 309 ARG A CA 1
ATOM 2374 C C . ARG A 1 309 ? -2.268 -13.363 5.107 1.00 91.38 309 ARG A C 1
ATOM 2376 O O . ARG A 1 309 ? -2.385 -13.762 6.266 1.00 91.38 309 ARG A O 1
ATOM 2383 N N . LEU A 1 310 ? -2.244 -12.070 4.789 1.00 91.81 310 LEU A N 1
ATOM 2384 C CA . LEU A 1 310 ? -2.334 -10.987 5.771 1.00 91.81 310 LEU A CA 1
ATOM 2385 C C . LEU A 1 310 ? -3.659 -11.029 6.542 1.00 91.81 310 LEU A C 1
ATOM 2387 O O . LEU A 1 310 ? -3.652 -10.894 7.764 1.00 91.81 310 LEU A O 1
ATOM 2391 N N . GLU A 1 311 ? -4.776 -11.321 5.876 1.00 91.88 311 GLU A N 1
ATOM 2392 C CA . GLU A 1 311 ? -6.055 -11.587 6.533 1.00 91.88 311 GLU A CA 1
ATOM 2393 C C . GLU A 1 311 ? -5.983 -12.781 7.493 1.00 91.88 311 GLU A C 1
ATOM 2395 O O . GLU A 1 311 ? -6.538 -12.737 8.591 1.00 91.88 311 GLU A O 1
ATOM 2400 N N . SER A 1 312 ? -5.318 -13.873 7.097 1.00 88.31 312 SER A N 1
ATOM 2401 C CA . SER A 1 312 ? -5.179 -15.050 7.958 1.00 88.31 312 SER A CA 1
ATOM 2402 C C . SER A 1 312 ? -4.403 -14.732 9.236 1.00 88.31 312 SER A C 1
ATOM 2404 O O . SER A 1 312 ? -4.729 -15.264 10.296 1.00 88.31 312 SER A O 1
ATOM 2406 N N . ILE A 1 313 ? -3.422 -13.836 9.146 1.00 85.50 313 ILE A N 1
ATOM 2407 C CA . ILE A 1 313 ? -2.626 -13.352 10.278 1.00 85.50 313 ILE A CA 1
ATOM 2408 C C . ILE A 1 313 ? -3.447 -12.369 11.128 1.00 85.50 313 ILE A C 1
ATOM 2410 O O . ILE A 1 313 ? -3.490 -12.507 12.349 1.00 85.50 313 ILE A O 1
ATOM 2414 N N . LEU A 1 314 ? -4.202 -11.455 10.505 1.00 85.50 314 LEU A N 1
ATOM 2415 C CA . LEU A 1 314 ? -5.166 -10.581 11.190 1.00 85.50 314 LEU A CA 1
ATOM 2416 C C . LEU A 1 314 ? -6.194 -11.385 12.004 1.00 85.50 314 LEU A C 1
ATOM 2418 O O . LEU A 1 314 ? -6.457 -11.046 13.160 1.00 85.50 314 LEU A O 1
ATOM 2422 N N . ARG A 1 315 ? -6.722 -12.485 11.444 1.00 86.88 315 ARG A N 1
ATOM 2423 C CA . ARG A 1 315 ? -7.655 -13.407 12.124 1.00 86.88 315 ARG A CA 1
ATOM 2424 C C . ARG A 1 315 ? -7.039 -14.121 13.333 1.00 86.88 315 ARG A C 1
ATOM 2426 O O . ARG A 1 315 ? -7.772 -14.458 14.258 1.00 86.88 315 ARG A O 1
ATOM 2433 N N . GLN A 1 316 ? -5.721 -14.330 13.356 1.00 82.38 316 GLN A N 1
ATOM 2434 C CA . GLN A 1 316 ? -4.998 -14.889 14.511 1.00 82.38 316 GLN A CA 1
ATOM 2435 C C . GLN A 1 316 ? -4.748 -13.848 15.623 1.00 82.38 316 GLN A C 1
ATOM 2437 O O . GLN A 1 316 ? -4.325 -14.204 16.723 1.00 82.38 316 GLN A O 1
ATOM 2442 N N . GLY A 1 317 ? -5.075 -12.576 15.370 1.00 75.12 317 GLY A N 1
ATOM 2443 C CA . GLY A 1 317 ? -5.021 -11.475 16.327 1.00 75.12 317 GLY A CA 1
ATOM 2444 C C . GLY A 1 317 ? -3.881 -10.501 16.037 1.00 75.12 317 GLY A C 1
ATOM 2445 O O . GLY A 1 317 ? -2.798 -10.885 15.610 1.00 75.12 317 GLY A O 1
ATOM 2446 N N . ARG A 1 318 ? -4.104 -9.209 16.314 1.00 63.22 318 ARG A N 1
ATOM 2447 C CA . ARG A 1 318 ? -3.218 -8.109 15.878 1.00 63.22 318 ARG A CA 1
ATOM 2448 C C . ARG A 1 318 ? -1.750 -8.251 16.321 1.00 63.22 318 ARG A C 1
ATOM 2450 O O . ARG A 1 318 ? -0.861 -7.887 15.560 1.00 63.22 318 ARG A O 1
ATOM 2457 N N . LYS A 1 319 ? -1.496 -8.889 17.474 1.00 59.47 319 LYS A N 1
ATOM 2458 C CA . LYS A 1 319 ? -0.142 -9.234 17.955 1.00 59.47 319 LYS A CA 1
ATOM 2459 C C . LYS A 1 319 ? 0.669 -10.092 16.972 1.00 59.47 319 LYS A C 1
ATOM 2461 O O . LYS A 1 319 ? 1.888 -10.078 17.058 1.00 59.47 319 LYS A O 1
ATOM 2466 N N . ALA A 1 320 ? 0.032 -10.816 16.050 1.00 55.41 320 ALA A N 1
ATOM 2467 C CA . ALA A 1 320 ? 0.711 -11.617 15.032 1.00 55.41 320 ALA A CA 1
ATOM 2468 C C . ALA A 1 320 ? 1.342 -10.774 13.903 1.00 55.41 320 ALA A C 1
ATOM 2470 O O . ALA A 1 320 ? 2.228 -11.270 13.218 1.00 55.41 320 ALA A O 1
ATOM 2471 N N . ILE A 1 321 ? 0.930 -9.509 13.730 1.00 58.06 321 ILE A N 1
ATOM 2472 C CA . ILE A 1 321 ? 1.573 -8.550 12.809 1.00 58.06 321 ILE A CA 1
ATOM 2473 C C . ILE A 1 321 ? 2.771 -7.860 13.475 1.00 58.06 321 ILE A C 1
ATOM 2475 O O . ILE A 1 321 ? 3.738 -7.504 12.807 1.00 58.06 321 ILE A O 1
ATOM 2479 N N . ASP A 1 322 ? 2.698 -7.654 14.792 1.00 57.03 322 ASP A N 1
ATOM 2480 C CA . ASP A 1 322 ? 3.782 -7.055 15.580 1.00 57.03 322 ASP A CA 1
ATOM 2481 C C . ASP A 1 322 ? 4.852 -8.086 15.986 1.00 57.03 322 ASP A C 1
ATOM 2483 O O . ASP A 1 322 ? 5.952 -7.716 16.393 1.00 57.03 322 ASP A O 1
ATOM 2487 N N . ALA A 1 323 ? 4.535 -9.379 15.888 1.00 50.34 323 ALA A N 1
ATOM 2488 C CA . ALA A 1 323 ? 5.483 -10.467 16.060 1.00 50.34 323 ALA A CA 1
ATOM 2489 C C . ALA A 1 323 ? 6.368 -10.622 14.816 1.00 50.34 323 ALA A C 1
ATOM 2491 O O . ALA A 1 323 ? 5.888 -10.560 13.689 1.00 50.34 323 ALA A O 1
ATOM 2492 N N . GLU A 1 324 ? 7.641 -10.963 15.025 1.00 51.06 324 GLU A N 1
ATOM 2493 C CA . GLU A 1 324 ? 8.624 -11.322 13.984 1.00 51.06 324 GLU A CA 1
ATOM 2494 C C . GLU A 1 324 ? 8.296 -12.644 13.245 1.00 51.06 324 GLU A C 1
ATOM 2496 O O . GLU A 1 324 ? 9.175 -13.283 12.666 1.00 51.06 324 GLU A O 1
ATOM 2501 N N . ALA A 1 325 ? 7.039 -13.094 13.285 1.00 53.69 325 ALA A N 1
ATOM 2502 C CA . ALA A 1 325 ? 6.587 -14.284 12.588 1.00 53.69 325 ALA A CA 1
ATOM 2503 C C . ALA A 1 325 ? 6.785 -14.086 11.072 1.00 53.69 325 ALA A C 1
ATOM 2505 O O . ALA A 1 325 ? 6.278 -13.109 10.512 1.00 53.69 325 ALA A O 1
ATOM 2506 N N . PRO A 1 326 ? 7.518 -14.979 10.385 1.00 60.38 326 PRO A N 1
ATOM 2507 C CA . PRO A 1 326 ? 7.782 -14.811 8.966 1.00 60.38 326 PRO A CA 1
ATOM 2508 C C . PRO A 1 326 ? 6.469 -14.919 8.178 1.00 60.38 326 PRO A C 1
ATOM 2510 O O . PRO A 1 326 ? 5.791 -15.944 8.208 1.00 60.38 326 PRO A O 1
ATOM 2513 N N . LEU A 1 327 ? 6.110 -13.843 7.467 1.00 65.94 327 LEU A N 1
ATOM 2514 C CA . LEU A 1 327 ? 4.876 -13.750 6.667 1.00 65.94 327 LEU A CA 1
ATOM 2515 C C . LEU A 1 327 ? 4.863 -14.723 5.462 1.00 65.94 327 LEU A C 1
ATOM 2517 O O . LEU A 1 327 ? 3.812 -14.970 4.866 1.00 65.94 327 LEU A O 1
ATOM 2521 N N . PHE A 1 328 ? 6.032 -15.267 5.110 1.00 68.62 328 PHE A N 1
ATOM 2522 C CA . PHE A 1 328 ? 6.285 -16.198 4.008 1.00 68.62 328 PHE A CA 1
ATOM 2523 C C . PHE A 1 328 ? 7.178 -17.340 4.489 1.00 68.62 328 PHE A C 1
ATOM 2525 O O . PHE A 1 328 ? 7.943 -17.168 5.441 1.00 68.62 328 PHE A O 1
ATOM 2532 N N . SER A 1 329 ? 7.117 -18.495 3.823 1.00 68.94 329 SER A N 1
ATOM 2533 C CA . SER A 1 329 ? 8.121 -19.538 4.051 1.00 68.94 329 SER A CA 1
ATOM 2534 C C . SER A 1 329 ? 9.497 -19.012 3.624 1.00 68.94 329 SER A C 1
ATOM 2536 O O . SER A 1 329 ? 9.571 -18.303 2.616 1.00 68.94 329 SER A O 1
ATOM 2538 N N . PRO A 1 330 ? 10.601 -19.386 4.300 1.00 62.81 330 PRO A N 1
ATOM 2539 C CA . PRO A 1 330 ? 11.954 -19.072 3.834 1.00 62.81 330 PRO A CA 1
ATOM 2540 C C . PRO A 1 330 ? 12.205 -19.468 2.368 1.00 62.81 330 PRO A C 1
ATOM 2542 O O . PRO A 1 330 ? 12.964 -18.800 1.671 1.00 62.81 330 PRO A O 1
ATOM 2545 N N . ASP A 1 331 ? 11.526 -20.513 1.888 1.00 65.94 331 ASP A N 1
ATOM 2546 C CA . ASP A 1 331 ? 11.631 -21.033 0.517 1.00 65.94 331 ASP A CA 1
ATOM 2547 C C . ASP A 1 331 ? 11.018 -20.109 -0.550 1.00 65.94 331 ASP A C 1
ATOM 2549 O O . ASP A 1 331 ? 11.339 -20.233 -1.730 1.00 65.94 331 ASP A O 1
ATOM 2553 N N . GLU A 1 332 ? 10.134 -19.183 -0.163 1.00 76.12 332 GLU A N 1
ATOM 2554 C CA . GLU A 1 332 ? 9.455 -18.275 -1.100 1.00 76.12 332 GLU A CA 1
ATOM 2555 C C . GLU A 1 332 ? 10.343 -17.084 -1.508 1.00 76.12 332 GLU A C 1
ATOM 2557 O O . GLU A 1 332 ? 9.980 -16.337 -2.415 1.00 76.12 332 GLU A O 1
ATOM 2562 N N . ASN A 1 333 ? 11.516 -16.923 -0.873 1.00 88.12 333 ASN A N 1
ATOM 2563 C CA . ASN A 1 333 ? 12.495 -15.860 -1.138 1.00 88.12 333 ASN A CA 1
ATOM 2564 C C . ASN A 1 333 ? 11.853 -14.454 -1.178 1.00 88.12 333 ASN A C 1
ATOM 2566 O O . ASN A 1 333 ? 12.094 -13.648 -2.082 1.00 88.12 333 ASN A O 1
ATOM 2570 N N . VAL A 1 334 ? 10.990 -14.197 -0.186 1.00 92.06 334 VAL A N 1
ATOM 2571 C CA . VAL A 1 334 ? 10.342 -12.905 0.053 1.00 92.06 334 VAL A CA 1
ATOM 2572 C C . VAL A 1 334 ? 10.911 -12.293 1.327 1.00 92.06 334 VAL A C 1
ATOM 2574 O O . VAL A 1 334 ? 10.670 -12.788 2.428 1.00 92.06 334 VAL A O 1
ATOM 2577 N N . ASP A 1 335 ? 11.623 -11.182 1.183 1.00 91.56 335 ASP A N 1
ATOM 2578 C CA . ASP A 1 335 ? 12.026 -10.340 2.304 1.00 91.56 335 ASP A CA 1
ATOM 2579 C C . ASP A 1 335 ? 10.949 -9.284 2.588 1.00 91.56 335 ASP A C 1
ATOM 2581 O O . ASP A 1 335 ? 10.335 -8.733 1.670 1.00 91.56 335 ASP A O 1
ATOM 2585 N N . VAL A 1 336 ? 10.751 -8.937 3.863 1.00 92.12 336 VAL A N 1
ATOM 2586 C CA . VAL A 1 336 ? 9.769 -7.921 4.274 1.00 92.12 336 VAL A CA 1
ATOM 2587 C C . VAL A 1 336 ? 10.429 -6.822 5.100 1.00 92.12 336 VAL A C 1
ATOM 2589 O O . VAL A 1 336 ? 11.180 -7.097 6.035 1.00 92.12 336 VAL A O 1
ATOM 2592 N N . ALA A 1 337 ? 10.110 -5.568 4.780 1.00 91.56 337 ALA A N 1
ATOM 2593 C CA . ALA A 1 337 ? 10.354 -4.415 5.644 1.00 91.56 337 ALA A CA 1
ATOM 2594 C C . ALA A 1 337 ? 9.015 -3.810 6.094 1.00 91.56 337 ALA A C 1
ATOM 2596 O O . ALA A 1 337 ? 8.051 -3.819 5.329 1.00 91.56 337 ALA A O 1
ATOM 2597 N N . SER A 1 338 ? 8.952 -3.255 7.309 1.00 92.00 338 SER A N 1
ATOM 2598 C CA . SER A 1 338 ? 7.745 -2.586 7.813 1.00 92.00 338 SER A CA 1
ATOM 2599 C C . SER A 1 338 ? 8.034 -1.228 8.431 1.00 92.00 338 SER A C 1
ATOM 2601 O O . SER A 1 338 ? 9.122 -1.027 8.969 1.00 92.00 338 SER A O 1
ATOM 2603 N N . ILE A 1 339 ? 7.031 -0.350 8.412 1.00 93.19 339 ILE A N 1
ATOM 2604 C CA . ILE A 1 339 ? 6.997 0.901 9.174 1.00 93.19 339 ILE A CA 1
ATOM 2605 C C . ILE A 1 339 ? 5.612 1.022 9.816 1.00 93.19 339 ILE A C 1
ATOM 2607 O O . ILE A 1 339 ? 4.602 0.944 9.119 1.00 93.19 339 ILE A O 1
ATOM 2611 N N . LEU A 1 340 ? 5.560 1.214 11.128 1.00 93.38 340 LEU A N 1
ATOM 2612 C CA . LEU A 1 340 ? 4.366 1.546 11.897 1.00 93.38 340 LEU A CA 1
ATOM 2613 C C . LEU A 1 340 ? 4.231 3.070 12.023 1.00 93.38 340 LEU A C 1
ATOM 2615 O O . LEU A 1 340 ? 5.206 3.769 12.295 1.00 93.38 340 LEU A O 1
ATOM 2619 N N . ILE A 1 341 ? 3.008 3.579 11.909 1.00 95.31 341 ILE A N 1
ATOM 2620 C CA . ILE A 1 341 ? 2.627 4.937 12.309 1.00 95.31 341 ILE A CA 1
ATOM 2621 C C . ILE A 1 341 ? 1.427 4.896 13.251 1.00 95.31 341 ILE A C 1
ATOM 2623 O O . ILE A 1 341 ? 0.663 3.932 13.265 1.00 95.31 341 ILE A O 1
ATOM 2627 N N . ILE A 1 342 ? 1.233 5.973 14.008 1.00 95.38 342 ILE A N 1
ATOM 2628 C CA . ILE A 1 342 ? 0.058 6.192 14.850 1.00 95.38 342 ILE A CA 1
ATOM 2629 C C . ILE A 1 342 ? -0.693 7.419 14.319 1.00 95.38 342 ILE A C 1
ATOM 2631 O O . ILE A 1 342 ? -0.211 8.545 14.449 1.00 95.38 342 ILE A O 1
ATOM 2635 N N . LYS A 1 343 ? -1.873 7.215 13.728 1.00 95.38 343 LYS A N 1
ATOM 2636 C CA . LYS A 1 343 ? -2.775 8.290 13.296 1.00 95.38 343 LYS A CA 1
ATOM 2637 C C . LYS A 1 343 ? -3.516 8.873 14.498 1.00 95.38 343 LYS A C 1
ATOM 2639 O O . LYS A 1 343 ? -4.273 8.170 15.170 1.00 95.38 343 LYS A O 1
ATOM 2644 N N . GLU A 1 344 ? -3.309 10.157 14.759 1.00 94.81 344 GLU A N 1
ATOM 2645 C CA . GLU A 1 344 ? -4.016 10.932 15.781 1.00 94.81 344 GLU A CA 1
ATOM 2646 C C . GLU A 1 344 ? -5.238 11.665 15.199 1.00 94.81 344 GLU A C 1
ATOM 2648 O O . GLU A 1 344 ? -5.210 12.064 14.032 1.00 94.81 344 GLU A O 1
ATOM 2653 N N . PRO A 1 345 ? -6.289 11.923 16.004 1.00 92.75 345 PRO A N 1
ATOM 2654 C CA . PRO A 1 345 ? -7.359 12.832 15.60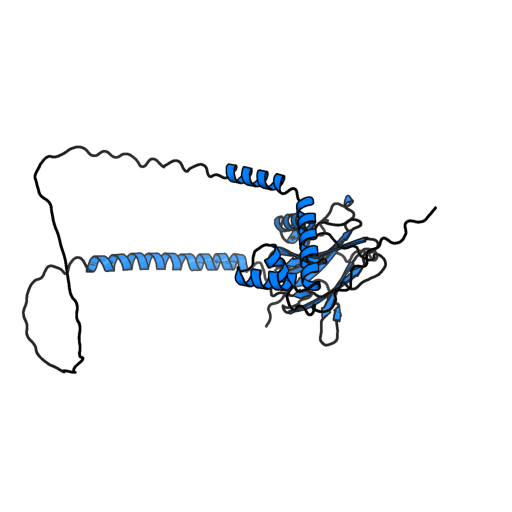6 1.00 92.75 345 PRO A CA 1
ATOM 2655 C C . PRO A 1 345 ? -6.830 14.249 15.344 1.00 92.75 345 PRO A C 1
ATOM 2657 O O . PRO A 1 345 ? -5.993 14.778 16.084 1.00 92.75 345 PRO A O 1
ATOM 2660 N N . THR A 1 346 ? -7.384 14.893 14.320 1.00 87.56 346 THR A N 1
ATOM 2661 C CA . THR A 1 346 ? -7.226 16.333 14.082 1.00 87.56 346 THR A CA 1
ATOM 2662 C C . THR A 1 346 ? -7.825 17.120 15.257 1.00 87.56 346 THR A C 1
ATOM 2664 O O . THR A 1 346 ? -8.879 16.752 15.775 1.00 87.56 346 THR A O 1
ATOM 2667 N N . LYS A 1 347 ? -7.120 18.165 15.708 1.00 72.94 347 LYS A N 1
ATOM 2668 C CA . LYS A 1 347 ? -7.532 19.037 16.824 1.00 72.94 347 LYS A CA 1
ATOM 2669 C C . LYS A 1 347 ? -8.441 20.173 16.372 1.00 72.94 347 LYS A C 1
ATOM 2671 O O . LYS A 1 347 ? -8.196 20.670 15.252 1.00 72.94 347 LYS A O 1
#

Secondary structure (DSSP, 8-state):
--------PPPPP--SS-TT---HHHHHHHHTT-S-HHHHHHHHHHHHH-HHHHHHHHHHHHHHHHHHTTS-HHHHHHHHHHHHHHTS----PPP-PPP-----------------------------------------------SSSSHHHHHHHHHHHHHHHHHHHHHHHHHHHHHHHHHHGGGSS--PSP------GGGS-EEEEEE--TTSPEEEPTTEEEETT-EEEEEEE-TT-SEEEEEEE-TT--EEEEESSSSSBPEE--SSS-EEPSS-EEPPS--EEEEEEEEEESSPPBHHHHHHHHHHHHHT-THHHHS---SS-GGG-EEEEEEEEEEEPP-